Protein AF-A0A927SKC8-F1 (afdb_monomer)

Secondary structure (DSSP, 8-state):
-----------------------PPPP--B-SSHHHHTTSEEPPBTTB-----TTSEE-----TTT-TT--GGGG--S-TT------S--STT---SS--SSHHHHHHHHHHHHHTT----HHHHHHHTT-S---TT-HHHHHHTT-EEEETTTS-HHHHHHHHHH-TTBPPEEEEEE-TTS-EEEEEEEEE-TTT--EEEEEEEEEEETTEEEEEEEEEE-TTSSBEEEESS-GGGTTPEEEEEEEEE------

Mean predicted aligned error: 10.07 Å

Solvent-accessible surface area (backbone atoms only — not comparable to full-atom values): 14685 Å² total; per-residue (Å²): 133,85,86,88,82,85,90,86,90,82,80,94,68,83,77,78,74,77,73,74,73,77,65,70,52,72,62,54,46,67,39,90,47,51,70,60,56,59,69,44,39,39,66,26,52,92,88,43,82,51,70,57,44,50,51,27,29,31,53,43,43,67,33,83,86,83,42,81,46,39,51,68,73,48,22,39,49,63,63,91,90,56,86,71,87,67,87,78,71,85,78,89,87,66,92,72,91,55,65,42,48,65,49,44,52,37,24,34,49,25,24,29,38,7,24,62,40,41,85,46,39,39,3,49,55,19,40,79,65,75,33,58,71,79,66,86,89,39,59,73,59,34,54,75,70,63,34,45,77,50,36,66,87,82,46,50,73,65,56,52,48,52,41,32,56,75,38,82,50,36,18,48,37,40,42,31,29,34,24,74,86,71,50,72,50,37,30,26,41,55,26,28,25,81,94,78,66,32,34,34,29,43,34,29,70,52,49,74,60,93,85,48,71,42,47,48,44,46,34,32,64,45,95,84,61,45,31,27,68,37,38,81,80,51,65,77,44,35,68,12,40,45,76,49,44,38,34,43,30,58,65,85,80,84,130

Foldseek 3Di:
DDDDDDDDDDDPDDDPPPPPPVPQPAAAAEDQDLVVLVVLEQQAALPGQRAFDANGFDQAAPDPDQDSSHDQVLFAADDDVDPQPPPDDDDDPDPDRTGAPPRQLQRLVCRQCSNLVHRAGSNNLCNVVSHSYADPPNVVVCVVVVKDKDWCVHANPVVLSVCSNPPSQKTFKWWWWQFPVRDIHIWGFRYAHPPPRWTKTATSHWDDDPNDTDRIWTWDADPRNQATCDTPPPPRRHRIGTDIMIMIGDDDDDD

Structure (mmCIF, N/CA/C/O backbone):
data_AF-A0A927SKC8-F1
#
_entry.id   AF-A0A927SKC8-F1
#
loop_
_atom_site.group_PDB
_atom_site.id
_atom_site.type_symbol
_atom_site.label_atom_id
_atom_site.label_alt_id
_atom_site.label_comp_id
_atom_site.label_asym_id
_atom_site.label_entity_id
_atom_site.label_seq_id
_atom_site.pdbx_PDB_ins_code
_atom_site.Cartn_x
_atom_site.Cartn_y
_atom_site.Cartn_z
_atom_site.occupancy
_atom_site.B_iso_or_equiv
_atom_site.auth_seq_id
_atom_site.auth_comp_id
_atom_site.auth_asym_id
_atom_site.auth_atom_id
_atom_site.pdbx_PDB_model_num
ATOM 1 N N . MET A 1 1 ? 36.444 -75.174 0.199 1.00 37.31 1 MET A N 1
ATOM 2 C CA . MET A 1 1 ? 37.014 -73.805 0.209 1.00 37.31 1 MET A CA 1
ATOM 3 C C . MET A 1 1 ? 35.832 -72.885 -0.083 1.00 37.31 1 MET A C 1
ATOM 5 O O . MET A 1 1 ? 35.190 -73.136 -1.087 1.00 37.31 1 MET A O 1
ATOM 9 N N . ARG A 1 2 ? 35.247 -72.174 0.894 1.00 41.03 2 ARG A N 1
ATOM 10 C CA . ARG A 1 2 ? 35.703 -70.952 1.611 1.00 41.03 2 ARG A CA 1
ATOM 11 C C . ARG A 1 2 ? 35.786 -69.720 0.690 1.00 41.03 2 ARG A C 1
ATOM 13 O O . ARG A 1 2 ? 36.516 -69.785 -0.289 1.00 41.03 2 ARG A O 1
ATOM 20 N N . HIS A 1 3 ? 35.130 -68.624 1.118 1.00 39.38 3 HIS A N 1
ATOM 21 C CA . HIS A 1 3 ? 34.957 -67.318 0.433 1.00 39.38 3 HIS A CA 1
ATOM 22 C C . HIS A 1 3 ? 34.047 -67.405 -0.817 1.00 39.38 3 HIS A C 1
ATOM 24 O O . HIS A 1 3 ? 34.100 -68.409 -1.514 1.00 39.38 3 HIS A O 1
ATOM 30 N N . LEU A 1 4 ? 33.163 -66.454 -1.161 1.00 40.34 4 LEU A N 1
ATOM 31 C CA . LEU A 1 4 ? 32.628 -65.204 -0.554 1.00 40.34 4 LEU A CA 1
ATOM 32 C C . LEU A 1 4 ? 31.192 -65.015 -1.152 1.00 40.34 4 LEU A C 1
ATOM 34 O O . LEU A 1 4 ? 30.916 -65.654 -2.162 1.00 40.34 4 LEU A O 1
ATOM 38 N N . ALA A 1 5 ? 30.207 -64.233 -0.688 1.00 44.88 5 ALA A N 1
ATOM 39 C CA . ALA A 1 5 ? 29.985 -63.239 0.386 1.00 44.88 5 ALA A CA 1
ATOM 40 C C . ALA A 1 5 ? 28.619 -63.571 1.083 1.00 44.88 5 ALA A C 1
ATOM 42 O O . ALA A 1 5 ? 28.067 -64.627 0.790 1.00 44.88 5 ALA A O 1
ATOM 43 N N . LEU A 1 6 ? 27.995 -62.892 2.063 1.00 40.69 6 LEU A N 1
ATOM 44 C CA . LEU A 1 6 ? 28.036 -61.559 2.708 1.00 40.69 6 LEU A CA 1
ATOM 45 C C . LEU A 1 6 ? 27.324 -60.384 1.974 1.00 40.69 6 LEU A C 1
ATOM 47 O O . LEU A 1 6 ? 27.763 -59.981 0.906 1.00 40.69 6 LEU A O 1
ATOM 51 N N . LEU A 1 7 ? 26.305 -59.794 2.641 1.00 39.69 7 LEU A N 1
ATOM 52 C CA . LEU A 1 7 ? 25.409 -58.674 2.231 1.00 39.69 7 LEU A CA 1
ATOM 53 C C . LEU A 1 7 ? 24.488 -58.961 1.009 1.00 39.69 7 LEU A C 1
ATOM 55 O O . LEU A 1 7 ? 24.915 -59.582 0.050 1.00 39.69 7 LEU A O 1
ATOM 59 N N . MET A 1 8 ? 23.206 -58.557 0.957 1.00 40.03 8 MET A N 1
ATOM 60 C CA . MET A 1 8 ? 22.405 -57.657 1.812 1.00 40.03 8 MET A CA 1
ATOM 61 C C . MET A 1 8 ? 21.016 -58.234 2.164 1.00 40.03 8 MET A C 1
ATOM 63 O O . MET A 1 8 ? 20.351 -58.825 1.320 1.00 40.03 8 MET A O 1
ATOM 67 N N . LEU A 1 9 ? 20.532 -57.934 3.375 1.00 46.84 9 LEU A N 1
ATOM 68 C CA . LEU A 1 9 ? 19.117 -57.995 3.763 1.00 46.84 9 LEU A CA 1
ATOM 69 C C . LEU A 1 9 ? 18.738 -56.614 4.318 1.00 46.84 9 LEU A C 1
ATOM 71 O O . LEU A 1 9 ? 19.049 -56.339 5.473 1.00 46.84 9 LEU A O 1
ATOM 75 N N . LEU A 1 10 ? 18.122 -55.739 3.514 1.00 42.72 10 LEU A N 1
ATOM 76 C CA . LEU A 1 10 ? 17.676 -54.413 3.969 1.00 42.72 10 LEU A CA 1
ATOM 77 C C . LEU A 1 10 ? 16.566 -53.825 3.072 1.00 42.72 10 LEU A C 1
ATOM 79 O O . LEU A 1 10 ? 16.825 -53.277 2.009 1.00 42.72 10 LEU A O 1
ATOM 83 N N . LEU A 1 11 ? 15.329 -53.960 3.559 1.00 43.38 11 LEU A N 1
ATOM 84 C CA . LEU A 1 11 ? 14.188 -53.043 3.400 1.00 43.38 11 LEU A CA 1
ATOM 85 C C . LEU A 1 11 ? 13.966 -52.362 2.030 1.00 43.38 11 LEU A C 1
ATOM 87 O O . LEU A 1 11 ? 14.322 -51.202 1.829 1.00 43.38 11 LEU A O 1
ATOM 91 N N . LEU A 1 12 ? 13.175 -53.014 1.170 1.00 43.12 12 LEU A N 1
ATOM 92 C CA . LEU A 1 12 ? 12.350 -52.326 0.167 1.00 43.12 12 LEU A CA 1
ATOM 93 C C . LEU A 1 12 ? 11.163 -51.626 0.858 1.00 43.12 12 LEU A C 1
ATOM 95 O O . LEU A 1 12 ? 10.033 -52.109 0.839 1.00 43.12 12 LEU A O 1
ATOM 99 N N . LEU A 1 13 ? 11.434 -50.486 1.495 1.00 47.19 13 LEU A N 1
ATOM 100 C CA . LEU A 1 13 ? 10.403 -49.522 1.878 1.00 47.19 13 LEU A CA 1
ATOM 101 C C . LEU A 1 13 ? 10.152 -48.589 0.684 1.00 47.19 13 LEU A C 1
ATOM 103 O O . LEU A 1 13 ? 11.077 -47.871 0.299 1.00 47.19 13 LEU A O 1
ATOM 107 N N . PRO A 1 14 ? 8.942 -48.552 0.093 1.00 49.81 14 PRO A N 1
ATOM 108 C CA . PRO A 1 14 ? 8.606 -47.493 -0.843 1.00 49.81 14 PRO A CA 1
ATOM 109 C C . PRO A 1 14 ? 8.572 -46.182 -0.060 1.00 49.81 14 PRO A C 1
ATOM 111 O O . PRO A 1 14 ? 7.730 -45.989 0.819 1.00 49.81 14 PRO A O 1
ATOM 114 N N . THR A 1 15 ? 9.503 -45.278 -0.354 1.00 46.50 15 THR A N 1
ATOM 115 C CA . THR A 1 15 ? 9.458 -43.923 0.187 1.00 46.50 15 THR A CA 1
ATOM 116 C C . THR A 1 15 ? 8.189 -43.252 -0.321 1.00 46.50 15 THR A C 1
ATOM 118 O O . THR A 1 15 ? 8.126 -42.870 -1.492 1.00 46.50 15 THR A O 1
ATOM 121 N N . LEU A 1 16 ? 7.197 -43.073 0.557 1.00 43.03 16 LEU A N 1
ATOM 122 C CA . LEU A 1 16 ? 6.215 -42.014 0.368 1.00 43.03 16 LEU A CA 1
ATOM 123 C C . LEU A 1 16 ? 7.002 -40.705 0.362 1.00 43.03 16 LEU A C 1
ATOM 125 O O . LEU A 1 16 ? 7.317 -40.141 1.410 1.00 43.03 16 LEU A O 1
ATOM 129 N N . VAL A 1 17 ? 7.328 -40.232 -0.839 1.00 47.03 17 VAL A N 1
ATOM 130 C CA . VAL A 1 17 ? 7.543 -38.811 -1.056 1.00 47.03 17 VAL A CA 1
ATOM 131 C C . VAL A 1 17 ? 6.184 -38.190 -0.783 1.00 47.03 17 VAL A C 1
ATOM 133 O O . VAL A 1 17 ? 5.310 -38.184 -1.649 1.00 47.03 17 VAL A O 1
ATOM 136 N N . ILE A 1 18 ? 5.989 -37.729 0.453 1.00 46.03 18 ILE A N 1
ATOM 137 C CA . ILE A 1 18 ? 4.951 -36.752 0.749 1.00 46.03 18 ILE A CA 1
ATOM 138 C C . ILE A 1 18 ? 5.389 -35.517 -0.024 1.00 46.03 18 ILE A C 1
ATOM 140 O O . ILE A 1 18 ? 6.204 -34.721 0.438 1.00 46.03 18 ILE A O 1
ATOM 144 N N . CYS A 1 19 ? 4.909 -35.424 -1.260 1.00 36.91 19 CYS A N 1
ATOM 145 C CA . CYS A 1 19 ? 4.890 -34.170 -1.965 1.00 36.91 19 CYS A CA 1
ATOM 146 C C . CYS A 1 19 ? 3.887 -33.326 -1.186 1.00 36.91 19 CYS A C 1
ATOM 148 O O . CYS A 1 19 ? 2.677 -33.467 -1.356 1.00 36.91 19 CYS A O 1
ATOM 150 N N . GLU A 1 20 ? 4.398 -32.521 -0.255 1.00 38.47 20 GLU A N 1
ATOM 151 C CA . GLU A 1 20 ? 3.674 -31.342 0.180 1.00 38.47 20 GLU A CA 1
ATOM 152 C C . GLU A 1 20 ? 3.507 -30.488 -1.075 1.00 38.47 20 GLU A C 1
ATOM 154 O O . GLU A 1 20 ? 4.377 -29.691 -1.431 1.00 38.47 20 GLU A O 1
ATOM 159 N N . GLU A 1 21 ? 2.387 -30.688 -1.774 1.00 43.41 21 GLU A N 1
ATOM 160 C CA . GLU A 1 21 ? 1.797 -29.632 -2.575 1.00 43.41 21 GLU A CA 1
ATOM 161 C C . GLU A 1 21 ? 1.674 -28.449 -1.624 1.00 43.41 21 GLU A C 1
ATOM 163 O O . GLU A 1 21 ? 0.807 -28.418 -0.747 1.00 43.41 21 GLU A O 1
ATOM 168 N N . THR A 1 22 ? 2.614 -27.508 -1.727 1.00 44.12 22 THR A N 1
ATOM 169 C CA . THR A 1 22 ? 2.579 -26.286 -0.940 1.00 44.12 22 THR A CA 1
ATOM 170 C C . THR A 1 22 ? 1.434 -25.462 -1.491 1.00 44.12 22 THR A C 1
ATOM 172 O O . THR A 1 22 ? 1.653 -24.588 -2.334 1.00 44.12 22 THR A O 1
ATOM 175 N N . ALA A 1 23 ? 0.221 -25.788 -1.043 1.00 45.09 23 ALA A N 1
ATOM 176 C CA . ALA A 1 23 ? -0.993 -25.080 -1.379 1.00 45.09 23 ALA A CA 1
ATOM 177 C C . ALA A 1 23 ? -0.698 -23.583 -1.302 1.00 45.09 23 ALA A C 1
ATOM 179 O O . ALA A 1 23 ? -0.060 -23.116 -0.343 1.00 45.09 23 ALA A O 1
ATOM 180 N N . ALA A 1 24 ? -1.105 -22.845 -2.338 1.00 42.53 24 ALA A N 1
ATOM 181 C CA . ALA A 1 2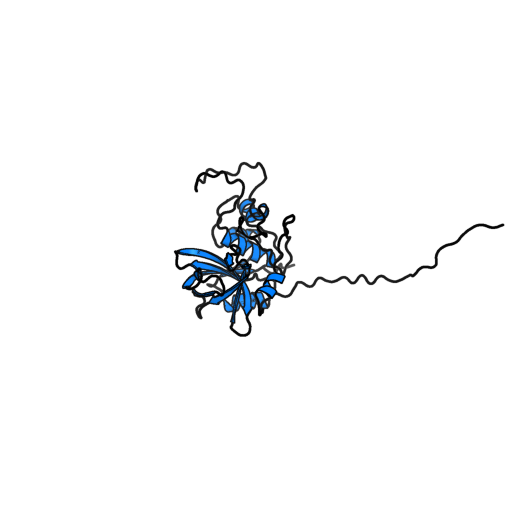4 ? -1.099 -21.395 -2.275 1.00 42.53 24 ALA A CA 1
ATOM 182 C C . ALA A 1 24 ? -1.792 -21.026 -0.962 1.00 42.53 24 ALA A C 1
ATOM 184 O O . ALA A 1 24 ? -2.899 -21.503 -0.698 1.00 42.53 24 ALA A O 1
ATOM 185 N N . SER A 1 25 ? -1.102 -20.294 -0.082 1.00 53.72 25 SE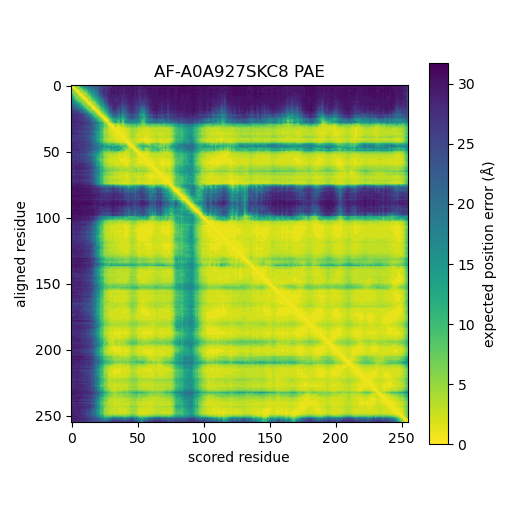R A N 1
ATOM 186 C CA . SER A 1 25 ? -1.726 -19.939 1.186 1.00 53.72 25 SER A CA 1
ATOM 187 C C . SER A 1 25 ? -2.950 -19.121 0.835 1.00 53.72 25 SER A C 1
ATOM 189 O O . SER A 1 25 ? -2.814 -18.119 0.127 1.00 53.72 25 SER A O 1
ATOM 191 N N . ALA A 1 26 ? -4.114 -19.548 1.324 1.00 57.22 26 ALA A N 1
ATOM 192 C CA . ALA A 1 26 ? -5.317 -18.747 1.209 1.00 57.22 26 ALA A CA 1
ATOM 193 C C . ALA A 1 26 ? -4.998 -17.299 1.633 1.00 57.22 26 ALA A C 1
ATOM 195 O O . ALA A 1 26 ? -4.149 -17.105 2.519 1.00 57.22 26 ALA A O 1
ATOM 196 N N . PRO A 1 27 ? -5.629 -16.284 1.011 1.00 60.78 27 PRO A N 1
ATOM 197 C CA . PRO A 1 27 ? -5.501 -14.913 1.486 1.00 60.78 27 PRO A CA 1
ATOM 198 C C . PRO A 1 27 ? -5.771 -14.851 2.996 1.00 60.78 27 PRO A C 1
ATOM 200 O O . PRO A 1 27 ? -6.452 -15.711 3.560 1.00 60.78 27 PRO A O 1
ATOM 203 N N . LEU A 1 28 ? -5.294 -13.793 3.650 1.00 67.88 28 LEU A N 1
ATOM 204 C CA . LEU A 1 28 ? -5.670 -13.487 5.030 1.00 67.88 28 LEU A CA 1
ATOM 205 C C . LEU A 1 28 ? -6.707 -12.347 5.047 1.00 67.88 28 LEU A C 1
ATOM 207 O O . LEU A 1 28 ? -6.398 -11.255 5.515 1.00 67.88 28 LEU A O 1
ATOM 211 N N . PRO A 1 29 ? -7.937 -12.532 4.529 1.00 69.25 29 PRO A N 1
ATOM 212 C CA . PRO A 1 29 ? -8.932 -11.466 4.516 1.00 69.25 29 PRO A CA 1
ATOM 213 C C . PRO A 1 29 ? -9.467 -11.174 5.920 1.00 69.25 29 PRO A C 1
ATOM 215 O O . PRO A 1 29 ? -9.854 -10.045 6.212 1.00 69.25 29 PRO A O 1
ATOM 218 N N . ALA A 1 30 ? -9.478 -12.178 6.797 1.00 79.81 30 ALA A N 1
ATOM 219 C CA . ALA A 1 30 ? -9.909 -12.077 8.180 1.00 79.81 30 ALA A CA 1
ATOM 220 C C . ALA A 1 30 ? -8.707 -12.296 9.103 1.00 79.81 30 ALA A C 1
ATOM 222 O O . ALA A 1 30 ? -8.046 -13.329 9.015 1.00 79.81 30 ALA A O 1
ATOM 223 N N . ALA A 1 31 ? -8.440 -11.335 9.987 1.00 85.06 31 ALA A N 1
ATOM 224 C CA . ALA A 1 31 ? -7.431 -11.465 11.035 1.00 85.06 31 ALA A CA 1
ATOM 225 C C . ALA A 1 31 ? -7.836 -10.662 12.276 1.00 85.06 31 ALA A C 1
ATOM 227 O O . ALA A 1 31 ? -8.241 -9.501 12.177 1.00 85.06 31 ALA A O 1
ATOM 228 N N . ALA A 1 32 ? -7.710 -11.280 13.446 1.00 85.00 32 ALA A N 1
ATOM 229 C CA . ALA A 1 32 ? -8.008 -10.690 14.747 1.00 85.00 32 ALA A CA 1
ATOM 230 C C . ALA A 1 32 ? -6.816 -9.909 15.331 1.00 85.00 32 ALA A C 1
ATOM 232 O O . ALA A 1 32 ? -6.984 -9.132 16.271 1.00 85.00 32 ALA A O 1
ATOM 233 N N . SER A 1 33 ? -5.604 -10.078 14.792 1.00 90.88 33 SER A N 1
ATOM 234 C CA . SER A 1 33 ? -4.408 -9.399 15.294 1.00 90.88 33 SER A CA 1
ATOM 235 C C . SER A 1 33 ? -3.402 -9.005 14.212 1.00 90.88 33 SER A C 1
ATOM 237 O O . SER A 1 33 ? -3.330 -9.573 13.123 1.00 90.88 33 SER A O 1
ATOM 239 N N . ALA A 1 34 ? -2.549 -8.037 14.557 1.00 91.19 34 ALA A N 1
ATOM 240 C CA . ALA A 1 34 ? -1.379 -7.693 13.755 1.00 91.19 34 ALA A CA 1
ATOM 241 C C . ALA A 1 34 ? -0.373 -8.857 13.674 1.00 91.19 34 ALA A C 1
ATOM 243 O O . ALA A 1 34 ? 0.331 -8.979 12.678 1.00 91.19 34 ALA A O 1
ATOM 244 N N . GLN A 1 35 ? -0.329 -9.718 14.694 1.00 91.56 35 GLN A N 1
ATOM 245 C CA . GLN A 1 35 ? 0.571 -10.864 14.784 1.00 91.56 35 GLN A CA 1
ATOM 246 C C . GLN A 1 35 ? 0.215 -11.983 13.799 1.00 91.56 35 GLN A C 1
ATOM 248 O O . GLN A 1 35 ? 1.123 -12.664 13.333 1.00 91.56 35 GLN A O 1
ATOM 253 N N . GLU A 1 36 ? -1.065 -12.159 13.459 1.00 91.00 36 GLU A N 1
ATOM 254 C CA . GLU A 1 36 ? -1.479 -13.040 12.358 1.00 91.00 36 GLU A CA 1
ATOM 255 C C . GLU A 1 36 ? -0.925 -12.513 11.032 1.00 91.00 36 GLU A C 1
ATOM 257 O O . GLU A 1 36 ? -0.168 -13.209 10.368 1.00 91.00 36 GLU A O 1
ATOM 262 N N . VAL A 1 37 ? -1.189 -11.247 10.692 1.00 92.12 37 VAL A N 1
ATOM 263 C CA . VAL A 1 37 ? -0.673 -10.612 9.462 1.00 92.12 37 VAL A CA 1
ATOM 264 C C . VAL A 1 37 ? 0.860 -10.630 9.397 1.00 92.12 37 VAL A C 1
ATOM 266 O O . VAL A 1 37 ? 1.417 -10.869 8.327 1.00 92.12 37 VAL A O 1
ATOM 269 N N . GLU A 1 38 ? 1.561 -10.422 10.519 1.00 92.12 38 GLU A N 1
ATOM 270 C CA . GLU A 1 38 ? 3.031 -10.488 10.592 1.00 92.12 38 GLU A CA 1
ATOM 271 C C . GLU A 1 38 ? 3.593 -11.871 10.170 1.00 92.12 38 GLU A C 1
ATOM 273 O O . GLU A 1 38 ? 4.754 -11.932 9.768 1.00 92.12 38 GLU A O 1
ATOM 278 N N . GLN A 1 39 ? 2.794 -12.952 10.163 1.00 89.25 39 GLN A N 1
ATOM 279 C CA . GLN A 1 39 ? 3.187 -14.286 9.659 1.00 89.25 39 GLN A CA 1
ATOM 280 C C . GLN A 1 39 ? 3.085 -14.432 8.128 1.00 89.25 39 GLN A C 1
ATOM 282 O O . GLN A 1 39 ? 3.739 -15.298 7.552 1.00 89.25 39 GLN A O 1
ATOM 287 N N . PHE A 1 40 ? 2.310 -13.575 7.454 1.00 88.62 40 PHE A N 1
ATOM 288 C CA . PHE A 1 40 ? 2.152 -13.564 5.989 1.00 88.62 40 PHE A CA 1
ATOM 289 C C . PHE A 1 40 ? 3.172 -12.639 5.305 1.00 88.62 40 PHE A C 1
ATOM 291 O O . PHE A 1 40 ? 3.229 -12.554 4.075 1.00 88.62 40 PHE A O 1
ATOM 298 N N . LEU A 1 41 ? 4.004 -11.957 6.100 1.00 93.75 41 LEU A N 1
ATOM 299 C CA . LEU A 1 41 ? 5.103 -11.136 5.617 1.00 93.75 41 LEU A CA 1
ATOM 300 C C . LEU A 1 41 ? 6.354 -11.996 5.379 1.00 93.75 41 LEU A C 1
ATOM 302 O O . LEU A 1 41 ? 6.961 -12.507 6.321 1.00 93.75 41 LEU A O 1
ATOM 306 N N . LEU A 1 42 ? 6.812 -12.089 4.128 1.00 93.88 42 LEU A N 1
ATOM 307 C CA . LEU A 1 42 ? 8.125 -12.644 3.789 1.00 93.88 42 LEU A CA 1
ATOM 308 C C . LEU A 1 42 ? 9.204 -11.635 4.201 1.00 93.88 42 LEU A C 1
ATOM 310 O O . LEU A 1 42 ? 9.678 -10.820 3.404 1.00 93.88 42 LEU A O 1
ATOM 314 N N . MET A 1 43 ? 9.555 -11.664 5.483 1.00 93.44 43 MET A N 1
ATOM 315 C CA . MET A 1 43 ? 10.546 -10.784 6.091 1.00 93.44 43 MET A CA 1
ATOM 316 C C . MET A 1 43 ? 11.961 -11.121 5.581 1.00 93.44 43 MET A C 1
ATOM 318 O O . MET A 1 43 ? 12.413 -12.255 5.755 1.00 93.44 43 MET A O 1
ATOM 322 N N . PRO A 1 44 ? 12.706 -10.170 4.988 1.00 87.94 44 PRO A N 1
ATOM 323 C CA . PRO A 1 44 ? 14.084 -10.419 4.571 1.00 87.94 44 PRO A CA 1
ATOM 324 C C . PRO A 1 44 ? 15.007 -10.533 5.793 1.00 87.94 44 PRO A C 1
ATOM 326 O O . PRO A 1 44 ? 14.897 -9.750 6.739 1.00 87.94 44 PRO A O 1
ATOM 329 N N . SER A 1 45 ? 15.990 -11.435 5.774 1.00 76.38 45 SER A N 1
ATOM 330 C CA . SER A 1 45 ? 16.969 -11.581 6.867 1.00 76.38 45 SER A CA 1
ATOM 331 C C . SER A 1 45 ? 18.147 -10.616 6.693 1.00 76.38 45 SER A C 1
ATOM 333 O O . SER A 1 45 ? 18.371 -10.107 5.596 1.00 76.38 45 SER A O 1
ATOM 335 N N . LYS A 1 46 ? 18.933 -10.344 7.747 1.00 64.75 46 LYS A N 1
ATOM 336 C CA . LYS A 1 46 ? 20.071 -9.394 7.685 1.00 64.75 46 LYS A CA 1
ATOM 337 C C . LYS A 1 46 ? 21.070 -9.700 6.553 1.00 64.75 46 LYS A C 1
ATOM 339 O O . LYS A 1 46 ? 21.743 -8.787 6.082 1.00 64.75 46 LYS A O 1
ATOM 344 N N . PHE A 1 47 ? 21.155 -10.962 6.133 1.00 61.81 47 PHE A N 1
ATOM 345 C CA . PHE A 1 47 ? 22.115 -11.455 5.144 1.00 61.81 47 PHE A CA 1
ATOM 346 C C . PHE A 1 47 ? 21.472 -11.927 3.832 1.00 61.81 47 PHE A C 1
ATOM 348 O O . PHE A 1 47 ? 22.204 -12.274 2.913 1.00 61.81 47 PHE A O 1
ATOM 355 N N . ASN A 1 48 ? 20.137 -11.959 3.727 1.00 69.50 48 ASN A N 1
ATOM 356 C CA . ASN A 1 48 ? 19.450 -12.422 2.522 1.00 69.50 48 ASN A CA 1
ATOM 357 C C . ASN A 1 48 ? 18.156 -11.641 2.251 1.00 69.50 48 ASN A C 1
ATOM 359 O O . ASN A 1 48 ? 17.381 -11.338 3.162 1.00 69.50 48 ASN A O 1
ATOM 363 N N . THR A 1 49 ? 17.892 -11.357 0.981 1.00 79.31 49 THR A N 1
ATOM 364 C CA . THR A 1 49 ? 16.576 -10.915 0.516 1.00 79.31 49 THR A CA 1
ATOM 365 C C . THR A 1 49 ? 15.574 -12.059 0.633 1.00 79.31 49 THR A C 1
ATOM 367 O O . THR A 1 49 ? 15.885 -13.196 0.287 1.00 79.31 49 THR A O 1
ATOM 370 N N . SER A 1 50 ? 14.348 -11.771 1.062 1.00 76.69 50 SER A N 1
ATOM 371 C CA . SER A 1 50 ? 13.224 -12.656 0.766 1.00 76.69 50 SER A CA 1
ATOM 372 C C . SER A 1 50 ? 12.916 -12.595 -0.734 1.00 76.69 50 SER A C 1
ATOM 374 O O . SER A 1 50 ? 12.938 -11.515 -1.340 1.00 76.69 50 SER A O 1
ATOM 376 N N . GLY A 1 51 ? 12.654 -13.761 -1.326 1.00 87.19 51 GLY A N 1
ATOM 377 C CA . GLY A 1 51 ? 12.001 -13.865 -2.630 1.00 87.19 51 GLY A CA 1
ATOM 378 C C . GLY A 1 51 ? 10.499 -13.595 -2.513 1.00 87.19 51 GLY A C 1
ATOM 379 O O . GLY A 1 51 ? 10.015 -13.155 -1.466 1.00 87.19 51 GLY A O 1
ATOM 380 N N . VAL A 1 52 ? 9.762 -13.882 -3.580 1.00 91.62 52 VAL A N 1
ATOM 381 C CA . VAL A 1 52 ? 8.295 -13.804 -3.622 1.00 91.62 52 VAL A CA 1
ATOM 382 C C . VAL A 1 52 ? 7.657 -15.196 -3.598 1.00 91.62 52 VAL A C 1
ATOM 384 O O . VAL A 1 52 ? 8.268 -16.179 -4.011 1.00 91.62 52 VAL A O 1
ATOM 387 N N . LYS A 1 53 ? 6.419 -15.277 -3.103 1.00 91.56 53 LYS A N 1
ATOM 388 C CA . LYS A 1 53 ? 5.552 -16.463 -3.148 1.00 91.56 53 LYS A CA 1
ATOM 389 C C . LYS A 1 53 ? 4.114 -15.957 -3.254 1.00 91.56 53 LYS A C 1
ATOM 391 O O . LYS A 1 53 ? 3.713 -15.161 -2.408 1.00 91.56 53 LYS A O 1
ATOM 396 N N . LYS A 1 54 ? 3.353 -16.405 -4.261 1.00 91.50 54 LYS A N 1
ATOM 397 C CA . LYS A 1 54 ? 1.945 -16.001 -4.432 1.00 91.50 54 LYS A CA 1
ATOM 398 C C . LYS A 1 54 ? 1.156 -16.280 -3.141 1.00 91.50 54 LYS A C 1
ATOM 400 O O . LYS A 1 54 ? 1.385 -17.304 -2.492 1.00 91.50 54 LYS A O 1
ATOM 405 N N . GLY A 1 55 ? 0.297 -15.346 -2.743 1.00 90.88 55 GLY A N 1
ATOM 406 C CA . GLY A 1 55 ? -0.430 -15.378 -1.469 1.00 90.88 55 GLY A CA 1
ATOM 407 C C . GLY A 1 55 ? 0.300 -14.728 -0.280 1.00 90.88 55 GLY A C 1
ATOM 408 O O . GLY A 1 55 ? -0.331 -14.471 0.742 1.00 90.88 55 GLY A O 1
ATOM 409 N N . TYR A 1 56 ? 1.598 -14.408 -0.396 1.00 93.25 56 TYR A N 1
ATOM 410 C CA . TYR A 1 56 ? 2.401 -13.803 0.678 1.00 93.25 56 TYR A CA 1
ATOM 411 C C . TYR A 1 56 ? 2.985 -12.449 0.272 1.00 93.25 56 TYR A C 1
ATOM 413 O O . TYR A 1 56 ? 3.343 -12.218 -0.879 1.00 93.25 56 TYR A O 1
ATOM 421 N N . ILE A 1 57 ? 3.171 -11.558 1.245 1.00 95.44 57 ILE A N 1
ATOM 422 C CA . ILE A 1 57 ? 3.664 -10.201 0.997 1.00 95.44 57 ILE A CA 1
ATOM 423 C C . ILE A 1 57 ? 5.150 -10.111 1.339 1.00 95.44 57 ILE A C 1
ATOM 425 O O . ILE A 1 57 ? 5.543 -10.218 2.499 1.00 95.44 57 ILE A O 1
ATOM 429 N N . ARG A 1 58 ? 6.003 -9.824 0.358 1.00 96.31 58 ARG A N 1
ATOM 430 C CA . ARG A 1 58 ? 7.399 -9.458 0.614 1.00 96.31 58 ARG A CA 1
ATOM 431 C C . ARG A 1 58 ? 7.465 -8.073 1.248 1.00 96.31 58 ARG A C 1
ATOM 433 O O . ARG A 1 58 ? 7.201 -7.066 0.597 1.00 96.31 58 ARG A O 1
ATOM 440 N N . TYR A 1 59 ? 7.844 -8.012 2.522 1.00 96.81 59 TYR A N 1
ATOM 441 C CA . TYR A 1 59 ? 7.890 -6.747 3.250 1.00 96.81 59 TYR A CA 1
ATOM 442 C C . TYR A 1 59 ? 9.081 -5.879 2.811 1.00 96.81 59 TYR A C 1
ATOM 444 O O . TYR A 1 59 ? 10.243 -6.183 3.090 1.00 96.81 59 TYR A O 1
ATOM 452 N N . ILE A 1 60 ? 8.769 -4.757 2.160 1.00 94.62 60 ILE A N 1
ATOM 453 C CA . ILE A 1 60 ? 9.724 -3.726 1.748 1.00 94.62 60 ILE A CA 1
ATOM 454 C C . ILE A 1 60 ? 9.724 -2.578 2.768 1.00 94.62 60 ILE A C 1
ATOM 456 O O . ILE A 1 60 ? 8.826 -1.738 2.769 1.00 94.62 60 ILE A O 1
ATOM 460 N N . SER A 1 61 ? 10.747 -2.493 3.621 1.00 92.62 61 SER A N 1
ATOM 461 C CA . SER A 1 61 ? 10.931 -1.305 4.468 1.00 92.62 61 SER A CA 1
ATOM 462 C C . SER A 1 61 ? 11.563 -0.147 3.696 1.00 92.62 61 SER A C 1
ATOM 464 O O . SER A 1 61 ? 12.518 -0.351 2.943 1.00 92.62 61 SER A O 1
ATOM 466 N N . GLN A 1 62 ? 11.101 1.078 3.962 1.00 89.38 62 GLN A N 1
ATOM 467 C CA . GLN A 1 62 ? 11.747 2.332 3.545 1.00 89.38 62 GLN A CA 1
ATOM 468 C C . GLN A 1 62 ? 12.579 3.005 4.660 1.00 89.38 62 GLN A C 1
ATOM 470 O O . GLN A 1 62 ? 13.020 4.138 4.487 1.00 89.38 62 GLN A O 1
ATOM 475 N N . ASN A 1 63 ? 12.754 2.363 5.822 1.00 86.12 63 ASN A N 1
ATOM 476 C CA . ASN A 1 63 ? 13.351 2.961 7.026 1.00 86.12 63 ASN A CA 1
ATOM 477 C C . ASN A 1 63 ? 14.716 2.326 7.353 1.00 86.12 63 ASN A C 1
ATOM 479 O O . ASN A 1 63 ? 14.818 1.401 8.156 1.00 86.12 63 ASN A O 1
ATOM 483 N N . ASP A 1 64 ? 15.771 2.868 6.742 1.00 80.25 64 ASP A N 1
ATOM 484 C CA . ASP A 1 64 ? 17.172 2.430 6.857 1.00 80.25 64 ASP A CA 1
ATOM 485 C C . ASP A 1 64 ? 17.746 2.462 8.285 1.00 80.25 64 ASP A C 1
ATOM 487 O O . ASP A 1 64 ? 18.698 1.743 8.588 1.00 80.25 64 ASP A O 1
ATOM 491 N N . LYS A 1 65 ? 17.176 3.291 9.166 1.00 81.06 65 LYS A N 1
ATOM 492 C CA . LYS A 1 65 ? 17.736 3.596 10.494 1.00 81.06 65 LYS A CA 1
ATOM 493 C C . LYS A 1 65 ? 17.161 2.774 11.634 1.00 81.06 65 LYS A C 1
ATOM 495 O O . LYS A 1 65 ? 17.857 2.562 12.624 1.00 81.06 65 LYS A O 1
ATOM 500 N N . THR A 1 66 ? 15.887 2.382 11.566 1.00 83.44 66 THR A N 1
ATOM 501 C CA . THR A 1 66 ? 15.200 1.783 12.730 1.00 83.44 66 THR A CA 1
ATOM 502 C C . THR A 1 66 ? 14.381 0.526 12.431 1.00 83.44 66 THR A C 1
ATOM 504 O O . THR A 1 66 ? 13.853 -0.070 13.377 1.00 83.44 66 THR A O 1
ATOM 507 N N . ASP A 1 67 ? 14.324 0.086 11.171 1.00 89.25 67 ASP A N 1
ATOM 508 C CA . ASP A 1 67 ? 13.696 -1.163 10.738 1.00 89.25 67 ASP A CA 1
ATOM 509 C C . ASP A 1 67 ? 14.761 -2.147 10.223 1.00 89.25 67 ASP A C 1
ATOM 511 O O . ASP A 1 67 ? 15.379 -1.955 9.177 1.00 89.25 67 ASP A O 1
ATOM 515 N N . ASP A 1 68 ? 14.974 -3.233 10.965 1.00 89.56 68 ASP A N 1
ATOM 516 C CA . ASP A 1 68 ? 15.983 -4.252 10.667 1.00 89.56 68 ASP A CA 1
ATOM 517 C C . ASP A 1 68 ? 15.683 -5.070 9.399 1.00 89.56 68 ASP A C 1
ATOM 519 O O . ASP A 1 68 ? 16.557 -5.798 8.926 1.00 89.56 68 ASP A O 1
ATOM 523 N N . ALA A 1 69 ? 14.501 -4.903 8.796 1.00 90.69 69 ALA A N 1
ATOM 524 C CA . ALA A 1 69 ? 14.122 -5.477 7.508 1.00 90.69 69 ALA A CA 1
ATOM 525 C C . ALA A 1 69 ? 14.461 -4.582 6.296 1.00 90.69 69 ALA A C 1
ATOM 527 O O . ALA A 1 69 ? 14.226 -4.988 5.159 1.00 90.69 69 ALA A O 1
ATOM 528 N N . PHE A 1 70 ? 15.041 -3.389 6.484 1.00 88.19 70 PHE A N 1
ATOM 529 C CA . PHE A 1 70 ? 15.499 -2.565 5.360 1.00 88.19 70 PHE A CA 1
ATOM 530 C C . PHE A 1 70 ? 16.625 -3.249 4.569 1.00 88.19 70 PHE A C 1
ATOM 532 O O . PHE A 1 70 ? 17.705 -3.524 5.098 1.00 88.19 70 PHE A O 1
ATOM 539 N N . ARG A 1 71 ? 16.407 -3.501 3.274 1.00 86.88 71 ARG A N 1
ATOM 540 C CA . ARG A 1 71 ? 17.425 -4.054 2.369 1.00 86.88 71 ARG A CA 1
ATOM 541 C C . ARG A 1 71 ? 17.745 -3.051 1.277 1.00 86.88 71 ARG A C 1
ATOM 543 O O . ARG A 1 71 ? 16.901 -2.773 0.434 1.00 86.88 71 ARG A O 1
ATOM 550 N N . LYS A 1 72 ? 18.985 -2.549 1.269 1.00 81.00 72 LYS A N 1
ATOM 551 C CA . LYS A 1 72 ? 19.484 -1.615 0.245 1.00 81.00 72 LYS A CA 1
ATOM 552 C C . LYS A 1 72 ? 19.286 -2.167 -1.177 1.00 81.00 72 LYS A C 1
ATOM 554 O O . LYS A 1 72 ? 18.969 -1.390 -2.066 1.00 81.00 72 LYS A O 1
ATOM 559 N N . SER A 1 73 ? 19.405 -3.489 -1.360 1.00 80.19 73 SER A N 1
ATOM 560 C CA . SER A 1 73 ? 19.159 -4.200 -2.626 1.00 80.19 73 SER A CA 1
ATOM 561 C C . SER A 1 73 ? 17.799 -3.872 -3.255 1.00 80.19 73 SER A C 1
ATOM 563 O O . SER A 1 73 ? 17.748 -3.575 -4.441 1.00 80.19 73 SER A O 1
ATOM 565 N N . TYR A 1 74 ? 16.722 -3.807 -2.465 1.00 86.56 74 TYR A N 1
ATOM 566 C CA . TYR A 1 74 ? 15.372 -3.468 -2.949 1.00 86.56 74 TYR A CA 1
ATOM 567 C C . TYR A 1 74 ? 15.215 -2.010 -3.425 1.00 86.56 74 TYR A C 1
ATOM 569 O O . TYR A 1 74 ? 14.156 -1.630 -3.919 1.00 86.56 74 TYR A O 1
ATOM 577 N N . TRP A 1 75 ? 16.243 -1.176 -3.254 1.00 82.38 75 TRP A N 1
ATOM 578 C CA . TRP A 1 75 ? 16.245 0.246 -3.598 1.00 82.38 75 TRP A CA 1
ATOM 579 C C . TRP A 1 75 ? 17.311 0.609 -4.653 1.00 82.38 75 TRP A C 1
ATOM 581 O O . TRP A 1 75 ? 17.440 1.789 -4.992 1.00 82.38 75 TRP A O 1
ATOM 591 N N . LEU A 1 76 ? 18.055 -0.378 -5.181 1.00 73.12 76 LEU A N 1
ATOM 592 C CA . LEU A 1 76 ? 19.032 -0.196 -6.263 1.00 73.12 76 LEU A CA 1
ATOM 593 C C . LEU A 1 76 ? 18.310 -0.177 -7.620 1.00 73.12 76 LEU A C 1
ATOM 595 O O . LEU A 1 76 ? 17.797 -1.198 -8.060 1.00 73.12 76 LEU A O 1
ATOM 599 N N . GLY A 1 77 ? 18.274 0.975 -8.289 1.00 58.81 77 GLY A N 1
ATOM 600 C CA . GLY A 1 77 ? 17.797 1.081 -9.670 1.00 58.81 77 GLY A CA 1
ATOM 601 C C . GLY A 1 77 ? 18.966 1.298 -10.625 1.00 58.81 77 GLY A C 1
ATOM 602 O O . GLY A 1 77 ? 19.502 2.401 -10.663 1.00 58.81 77 GLY A O 1
ATOM 603 N N . GLY A 1 78 ? 19.338 0.266 -11.385 1.00 51.28 78 GLY A N 1
ATOM 604 C CA . GLY A 1 78 ? 20.431 0.296 -12.366 1.00 51.28 78 GLY A CA 1
ATOM 605 C C . GLY A 1 78 ? 21.702 -0.458 -11.923 1.00 51.28 78 GLY A C 1
ATOM 606 O O . GLY A 1 78 ? 21.880 -0.705 -10.728 1.00 51.28 78 GLY A O 1
ATOM 607 N N . PRO A 1 79 ? 22.586 -0.859 -12.864 1.00 41.53 79 PRO A N 1
ATOM 608 C CA . PRO A 1 79 ? 23.796 -1.625 -12.552 1.00 41.53 79 PRO A CA 1
ATOM 609 C C . PRO A 1 79 ? 24.796 -0.881 -11.658 1.00 41.53 79 PRO A C 1
ATOM 611 O O . PRO A 1 79 ? 24.960 0.338 -11.758 1.00 41.53 79 PRO A O 1
ATOM 614 N N . GLU A 1 80 ? 25.545 -1.628 -10.846 1.00 38.59 80 GLU A N 1
ATOM 615 C CA . GLU A 1 80 ? 26.688 -1.091 -10.102 1.00 38.59 80 GLU A CA 1
ATOM 616 C C . GLU A 1 80 ? 27.755 -0.555 -11.075 1.00 38.59 80 GLU A C 1
ATOM 618 O O . GLU A 1 80 ? 28.188 -1.254 -11.988 1.00 38.59 80 GLU A O 1
ATOM 623 N N . GLY A 1 81 ? 28.135 0.717 -10.916 1.00 39.41 81 GLY A N 1
ATOM 624 C CA . GLY A 1 81 ? 29.052 1.412 -11.829 1.00 39.41 81 GLY A CA 1
ATOM 625 C C . GLY A 1 81 ? 28.419 1.974 -13.112 1.00 39.41 81 GLY A C 1
ATOM 626 O O . GLY A 1 81 ? 29.141 2.539 -13.930 1.00 39.41 81 GLY A O 1
ATOM 627 N N . SER A 1 82 ? 27.098 1.867 -13.304 1.00 41.66 82 SER A N 1
ATOM 628 C CA . SER A 1 82 ? 26.422 2.524 -14.434 1.00 41.66 82 SER A CA 1
ATOM 629 C C . SER A 1 82 ? 26.365 4.051 -14.275 1.00 41.66 82 SER A C 1
ATOM 631 O O . SER A 1 82 ? 26.182 4.573 -13.174 1.00 41.66 82 SER A O 1
ATOM 633 N N . ILE A 1 83 ? 26.486 4.781 -15.391 1.00 42.22 83 ILE A N 1
ATOM 634 C CA . ILE A 1 83 ? 26.185 6.218 -15.430 1.00 42.22 83 ILE A CA 1
ATOM 635 C C . ILE A 1 83 ? 24.667 6.364 -15.558 1.00 42.22 83 ILE A C 1
ATOM 637 O O . ILE A 1 83 ? 24.116 6.370 -16.657 1.00 42.22 83 ILE A O 1
ATOM 641 N N . MET A 1 84 ? 23.991 6.461 -14.414 1.00 40.00 84 MET A N 1
ATOM 642 C CA . MET A 1 84 ? 22.633 6.996 -14.354 1.00 40.00 84 MET A CA 1
ATOM 643 C C . MET A 1 84 ? 22.685 8.490 -14.705 1.00 40.00 84 MET A C 1
ATOM 645 O O . MET A 1 84 ? 23.587 9.192 -14.242 1.00 40.00 84 MET A O 1
ATOM 649 N N . ASP A 1 85 ? 21.743 8.994 -15.505 1.00 41.16 85 ASP A N 1
ATOM 650 C CA . ASP A 1 85 ? 21.685 10.430 -15.795 1.00 41.16 85 ASP A CA 1
ATOM 651 C C . ASP A 1 85 ? 21.218 11.197 -14.544 1.00 41.16 85 ASP A C 1
ATOM 653 O O . ASP A 1 85 ? 20.076 11.080 -14.093 1.00 41.16 85 ASP A O 1
ATOM 657 N N . LEU A 1 86 ? 22.149 11.949 -13.953 1.00 42.69 86 LEU A N 1
ATOM 658 C CA . LEU A 1 86 ? 21.962 12.719 -12.724 1.00 42.69 86 LEU A CA 1
ATOM 659 C C . LEU A 1 86 ? 21.732 14.219 -12.985 1.00 42.69 86 LEU A C 1
ATOM 661 O O . LEU A 1 86 ? 21.805 15.013 -12.049 1.00 42.69 86 LEU A O 1
ATOM 665 N N . THR A 1 87 ? 21.420 14.627 -14.223 1.00 42.69 87 THR A N 1
ATOM 666 C CA . THR A 1 87 ? 21.068 16.027 -14.541 1.00 42.69 87 THR A CA 1
ATOM 667 C C . THR A 1 87 ? 19.795 16.513 -13.835 1.00 42.69 87 THR A C 1
ATOM 669 O O . THR A 1 87 ? 19.595 17.718 -13.693 1.00 42.69 87 THR A O 1
ATOM 672 N N . LEU A 1 88 ? 18.974 15.598 -13.303 1.00 43.50 88 LEU A N 1
ATOM 673 C CA . LEU A 1 88 ? 17.865 15.896 -12.391 1.00 43.50 88 LEU A CA 1
ATOM 674 C C . LEU A 1 88 ? 18.341 16.086 -10.938 1.00 43.50 88 LEU A C 1
ATOM 676 O O . LEU A 1 88 ? 18.075 15.276 -10.042 1.00 43.50 88 LEU A O 1
ATOM 680 N N . THR A 1 89 ? 19.006 17.215 -10.700 1.00 41.06 89 THR A N 1
ATOM 681 C CA . THR A 1 89 ? 19.098 17.845 -9.375 1.00 41.06 89 THR A CA 1
ATOM 682 C C . THR A 1 89 ? 17.686 18.272 -8.896 1.00 41.06 89 THR A C 1
ATOM 684 O O . THR A 1 89 ? 16.768 18.443 -9.690 1.00 41.06 89 THR A O 1
ATOM 687 N N . GLU A 1 90 ? 17.373 18.418 -7.604 1.00 39.78 90 GLU A N 1
ATOM 688 C CA . GLU A 1 90 ? 18.226 18.379 -6.417 1.00 39.78 90 GLU A CA 1
ATOM 689 C C . GLU A 1 90 ? 17.431 18.037 -5.142 1.00 39.78 90 GLU A C 1
ATOM 691 O O . GLU A 1 90 ? 16.268 18.416 -4.992 1.00 39.78 90 GLU A O 1
ATOM 696 N N . ARG A 1 91 ? 18.099 17.440 -4.144 1.00 38.00 91 ARG A N 1
ATOM 697 C CA . ARG A 1 91 ? 17.832 17.767 -2.732 1.00 38.00 91 ARG A CA 1
ATOM 698 C C . ARG A 1 91 ? 19.066 17.499 -1.869 1.00 38.00 91 ARG A C 1
ATOM 700 O O . ARG A 1 91 ? 19.494 16.360 -1.728 1.00 38.00 91 ARG A O 1
ATOM 707 N N . GLN A 1 92 ? 19.582 18.562 -1.249 1.00 39.12 92 GLN A N 1
ATOM 708 C CA . GLN A 1 92 ? 20.556 18.531 -0.144 1.00 39.12 92 GLN A CA 1
ATOM 709 C C . GLN A 1 92 ? 21.959 17.953 -0.442 1.00 39.12 92 GLN A C 1
ATOM 711 O O . GLN A 1 92 ? 22.666 17.596 0.493 1.00 39.12 92 GLN A O 1
ATOM 716 N N . GLY A 1 93 ? 22.403 17.915 -1.705 1.00 38.34 93 GLY A N 1
ATOM 717 C CA . GLY A 1 93 ? 23.835 17.828 -2.055 1.00 38.34 93 GLY A CA 1
ATOM 718 C C . GLY A 1 93 ? 24.600 16.554 -1.654 1.00 38.34 93 GLY A C 1
ATOM 719 O O . GLY A 1 93 ? 25.825 16.542 -1.728 1.00 38.34 93 GLY A O 1
ATOM 720 N N . ILE A 1 94 ? 23.917 15.486 -1.232 1.00 41.50 94 ILE A N 1
ATOM 721 C CA . ILE A 1 94 ? 24.547 14.203 -0.881 1.00 41.50 94 ILE A CA 1
ATOM 722 C C . ILE A 1 94 ? 24.623 13.305 -2.131 1.00 41.50 94 ILE A C 1
ATOM 724 O O . ILE A 1 94 ? 23.580 13.052 -2.745 1.00 41.50 94 ILE A O 1
ATOM 728 N N . PRO A 1 95 ? 25.803 12.758 -2.491 1.00 41.50 95 PRO A N 1
ATOM 729 C CA . PRO A 1 95 ? 25.925 11.748 -3.541 1.00 41.50 95 PRO A CA 1
ATOM 730 C C . PRO A 1 95 ? 25.219 10.442 -3.140 1.00 41.50 95 PRO A C 1
ATOM 732 O O . PRO A 1 95 ? 25.750 9.621 -2.393 1.00 41.50 95 PRO A O 1
ATOM 735 N N . TYR A 1 96 ? 23.997 10.243 -3.635 1.00 46.56 96 TYR A N 1
ATOM 736 C CA . TYR A 1 96 ? 23.208 9.036 -3.394 1.00 46.56 96 TYR A CA 1
ATOM 737 C C . TYR A 1 96 ? 23.283 8.088 -4.585 1.00 46.56 96 TYR A C 1
ATOM 739 O O . TYR A 1 96 ? 22.590 8.288 -5.577 1.00 46.56 96 TYR A O 1
ATOM 747 N N . ALA A 1 97 ? 24.062 7.014 -4.451 1.00 45.47 97 ALA A N 1
ATOM 748 C CA . ALA A 1 97 ? 24.178 6.007 -5.503 1.00 45.47 97 ALA A CA 1
ATOM 749 C C . ALA A 1 97 ? 22.854 5.263 -5.786 1.00 45.47 97 ALA A C 1
ATOM 751 O O . ALA A 1 97 ? 22.595 4.909 -6.928 1.00 45.47 97 ALA A O 1
ATOM 752 N N . PHE A 1 98 ? 22.013 5.016 -4.766 1.00 52.38 98 PHE A N 1
ATOM 753 C CA . PHE A 1 98 ? 20.863 4.110 -4.900 1.00 52.38 98 PHE A CA 1
ATOM 754 C C . PHE A 1 98 ? 19.702 4.414 -3.931 1.00 52.38 98 PHE A C 1
ATOM 756 O O . PHE A 1 98 ? 19.647 3.856 -2.836 1.00 52.38 98 PHE A O 1
ATOM 763 N N . HIS A 1 99 ? 18.759 5.272 -4.329 1.00 58.22 99 HIS A N 1
ATOM 764 C CA . HIS A 1 99 ? 17.441 5.365 -3.681 1.00 58.22 99 HIS A CA 1
ATOM 765 C C . HIS A 1 99 ? 16.367 5.787 -4.685 1.00 58.22 99 HIS A C 1
ATOM 767 O O . HIS A 1 99 ? 16.326 6.955 -5.089 1.00 58.22 99 HIS A O 1
ATOM 773 N N . ALA A 1 100 ? 15.455 4.873 -5.015 1.00 59.44 100 ALA A N 1
ATOM 774 C CA . ALA A 1 100 ? 14.183 5.204 -5.653 1.00 59.44 100 ALA A CA 1
ATOM 775 C C . ALA A 1 100 ? 13.439 6.310 -4.865 1.00 59.44 100 ALA A C 1
ATOM 777 O O . ALA A 1 100 ? 13.455 6.317 -3.632 1.00 59.44 100 ALA A O 1
ATOM 778 N N . GLY A 1 101 ? 12.804 7.256 -5.567 1.00 60.06 101 GLY A N 1
ATOM 779 C CA . GLY A 1 101 ? 11.889 8.234 -4.960 1.00 60.06 101 GLY A CA 1
ATOM 780 C C . GLY A 1 101 ? 10.580 7.593 -4.472 1.00 60.06 101 GLY A C 1
ATOM 781 O O . GLY A 1 101 ? 10.459 6.370 -4.447 1.00 60.06 101 GLY A O 1
ATOM 782 N N . ASN A 1 102 ? 9.583 8.414 -4.108 1.00 70.62 102 ASN A N 1
ATOM 783 C CA . ASN A 1 102 ? 8.214 7.974 -3.753 1.00 70.62 102 ASN A CA 1
ATOM 784 C C . ASN A 1 102 ? 8.193 6.737 -2.821 1.00 70.62 102 ASN A C 1
ATOM 786 O O . ASN A 1 102 ? 7.497 5.758 -3.082 1.00 70.62 102 ASN A O 1
ATOM 790 N N . MET A 1 103 ? 9.044 6.721 -1.784 1.00 80.31 103 MET A N 1
ATOM 791 C CA . MET A 1 103 ? 9.451 5.451 -1.163 1.00 80.31 103 MET A CA 1
ATOM 792 C C . MET A 1 103 ? 8.275 4.657 -0.579 1.00 80.31 103 MET A C 1
ATOM 794 O O . MET A 1 103 ? 8.137 3.475 -0.878 1.00 80.31 103 MET A O 1
ATOM 798 N N . CYS A 1 104 ? 7.388 5.293 0.191 1.00 88.38 104 CYS A N 1
ATOM 799 C CA . CYS A 1 104 ? 6.214 4.614 0.741 1.00 88.38 104 CYS A CA 1
ATOM 800 C C . CYS A 1 104 ? 5.333 4.014 -0.363 1.00 88.38 104 CYS A C 1
ATOM 802 O O . CYS A 1 104 ? 5.031 2.822 -0.334 1.00 88.38 104 CYS A O 1
ATOM 804 N N . SER A 1 105 ? 4.976 4.793 -1.380 1.00 91.50 105 SER A N 1
ATOM 805 C CA . SER A 1 105 ? 4.087 4.371 -2.458 1.00 91.50 105 SER A CA 1
ATOM 806 C C . SER A 1 105 ? 4.699 3.261 -3.321 1.00 91.50 105 SER A C 1
ATOM 808 O O . SER A 1 105 ? 4.013 2.279 -3.598 1.00 91.50 105 SER A O 1
ATOM 810 N N . ARG A 1 106 ? 6.000 3.295 -3.639 1.00 91.19 106 ARG A N 1
ATOM 811 C CA . ARG A 1 106 ? 6.663 2.167 -4.334 1.00 91.19 106 ARG A CA 1
ATOM 812 C C . ARG A 1 106 ? 6.807 0.924 -3.469 1.00 91.19 106 ARG A C 1
ATOM 814 O O . ARG A 1 106 ? 6.645 -0.177 -3.979 1.00 9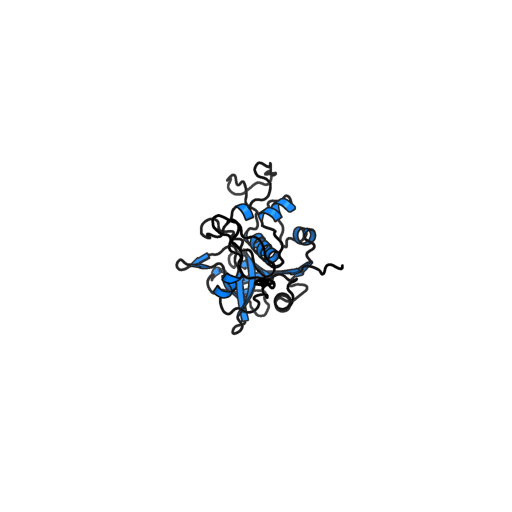1.19 106 ARG A O 1
ATOM 821 N N . ALA A 1 107 ? 7.093 1.073 -2.177 1.00 95.06 107 ALA A N 1
ATOM 822 C CA . ALA A 1 107 ? 7.185 -0.068 -1.271 1.00 95.06 107 ALA A CA 1
ATOM 823 C C . ALA A 1 107 ? 5.832 -0.778 -1.120 1.00 95.06 107 ALA A C 1
ATOM 825 O O . ALA A 1 107 ? 5.782 -1.999 -1.211 1.00 95.06 107 ALA A O 1
ATOM 826 N N . ILE A 1 108 ? 4.735 -0.029 -0.966 1.00 97.62 108 ILE A N 1
ATOM 827 C CA . ILE A 1 108 ? 3.378 -0.593 -0.891 1.00 97.62 108 ILE A CA 1
ATOM 828 C C . ILE A 1 108 ? 2.945 -1.209 -2.234 1.00 97.62 108 ILE A C 1
ATOM 830 O O . ILE A 1 108 ? 2.361 -2.289 -2.229 1.00 97.62 108 ILE A O 1
ATOM 834 N N . TYR A 1 109 ? 3.278 -0.603 -3.381 1.00 97.69 109 TYR A N 1
ATOM 835 C CA . TYR A 1 109 ? 3.028 -1.232 -4.687 1.00 97.69 109 TYR A CA 1
ATOM 836 C C . TYR A 1 109 ? 3.852 -2.521 -4.866 1.00 97.69 109 TYR A C 1
ATOM 838 O O . TYR A 1 109 ? 3.310 -3.548 -5.253 1.00 97.69 109 TYR A O 1
ATOM 846 N N . SER A 1 110 ? 5.132 -2.522 -4.483 1.00 97.31 110 SER A N 1
ATOM 847 C CA . SER A 1 110 ? 5.992 -3.716 -4.506 1.00 97.31 110 SER A CA 1
ATOM 848 C C . SER A 1 110 ? 5.472 -4.835 -3.591 1.00 97.31 110 SER A C 1
ATOM 850 O O . SER A 1 110 ? 5.487 -6.003 -3.978 1.00 97.31 110 SER A O 1
ATOM 852 N N . MET A 1 111 ? 4.932 -4.490 -2.415 1.00 97.94 111 MET A N 1
ATOM 853 C CA . MET A 1 111 ? 4.221 -5.435 -1.548 1.00 97.94 111 MET A CA 1
ATOM 854 C C . MET A 1 111 ? 2.976 -6.019 -2.243 1.00 97.94 111 MET A C 1
ATOM 856 O O . MET A 1 111 ? 2.800 -7.237 -2.229 1.00 97.94 111 MET A O 1
ATOM 860 N N . ALA A 1 112 ? 2.153 -5.188 -2.895 1.00 97.56 112 ALA A N 1
ATOM 861 C CA . ALA A 1 112 ? 0.969 -5.635 -3.638 1.00 97.56 112 ALA A CA 1
ATOM 862 C C . ALA A 1 112 ? 1.328 -6.581 -4.803 1.00 97.56 112 ALA A C 1
ATOM 864 O O . ALA A 1 112 ? 0.709 -7.632 -4.952 1.00 97.56 112 ALA A O 1
ATOM 865 N N . LEU A 1 113 ? 2.376 -6.257 -5.570 1.00 97.56 113 LEU A N 1
ATOM 866 C CA . LEU A 1 113 ? 2.912 -7.112 -6.636 1.00 97.56 113 LEU A CA 1
ATOM 867 C C . LEU A 1 113 ? 3.449 -8.446 -6.101 1.00 97.56 113 LEU A C 1
ATOM 869 O O . LEU A 1 113 ? 3.197 -9.494 -6.690 1.00 97.56 113 LEU A O 1
ATOM 873 N N . SER A 1 114 ? 4.145 -8.431 -4.961 1.00 97.00 114 SER A N 1
ATOM 874 C CA . SER A 1 114 ? 4.707 -9.656 -4.382 1.00 97.00 114 SER A CA 1
ATOM 875 C C . SER A 1 114 ? 3.643 -10.670 -3.948 1.00 97.00 114 SER A C 1
ATOM 877 O O . SER A 1 114 ? 3.880 -11.869 -4.086 1.00 97.00 114 SER A O 1
ATOM 879 N N . TYR A 1 115 ? 2.460 -10.202 -3.523 1.00 96.06 115 TYR A N 1
ATOM 880 C CA . TYR A 1 115 ? 1.306 -11.061 -3.234 1.00 96.06 115 TYR A CA 1
ATOM 881 C C . TYR A 1 115 ? 0.810 -11.795 -4.489 1.00 96.06 115 TYR A C 1
ATOM 883 O O . TYR A 1 115 ? 0.515 -12.987 -4.422 1.00 96.06 115 TYR A O 1
ATOM 891 N N . LEU A 1 116 ? 0.808 -11.121 -5.645 1.00 95.38 116 LEU A N 1
ATOM 892 C CA . LEU A 1 116 ? 0.513 -11.721 -6.954 1.00 95.38 116 LEU A CA 1
ATOM 893 C C . LEU A 1 116 ? 1.633 -12.659 -7.455 1.00 95.38 116 LEU A C 1
ATOM 895 O O . LEU A 1 116 ? 1.525 -13.230 -8.535 1.00 95.38 116 LEU A O 1
ATOM 899 N N . GLY A 1 117 ? 2.716 -12.831 -6.686 1.00 94.31 117 GLY A N 1
ATOM 900 C CA . GLY A 1 117 ? 3.884 -13.630 -7.059 1.00 94.31 117 GLY A CA 1
ATOM 901 C C . GLY A 1 117 ? 4.888 -12.904 -7.961 1.00 94.31 117 GLY A C 1
ATOM 902 O O . GLY A 1 117 ? 5.847 -13.526 -8.411 1.00 94.31 117 GLY A O 1
ATOM 903 N N . ILE A 1 118 ? 4.710 -11.603 -8.216 1.00 95.56 118 ILE A N 1
ATOM 904 C CA . ILE A 1 118 ? 5.582 -10.816 -9.096 1.00 95.56 118 ILE A CA 1
ATOM 905 C C . ILE A 1 118 ? 6.786 -10.289 -8.305 1.00 95.56 118 ILE A C 1
ATOM 907 O O . ILE A 1 118 ? 6.641 -9.479 -7.384 1.00 95.56 118 ILE A O 1
ATOM 911 N N . ASP A 1 119 ? 7.997 -10.697 -8.695 1.00 94.50 119 ASP A N 1
ATOM 912 C CA . ASP A 1 119 ? 9.227 -10.129 -8.139 1.00 94.50 119 ASP A CA 1
ATOM 913 C C . ASP A 1 119 ? 9.551 -8.780 -8.800 1.00 94.50 119 ASP A C 1
ATOM 915 O O . ASP A 1 119 ? 10.065 -8.708 -9.914 1.00 94.50 119 ASP A O 1
ATOM 919 N N . MET A 1 120 ? 9.183 -7.695 -8.115 1.00 93.44 120 MET A N 1
ATOM 920 C CA . MET A 1 120 ? 9.397 -6.324 -8.578 1.00 93.44 120 MET A CA 1
ATOM 921 C C . MET A 1 120 ? 9.644 -5.400 -7.383 1.00 93.44 120 MET A C 1
ATOM 923 O O . MET A 1 120 ? 8.709 -5.044 -6.662 1.00 93.44 120 MET A O 1
ATOM 927 N N . THR A 1 121 ? 10.900 -5.034 -7.119 1.00 93.00 121 THR A N 1
ATOM 928 C CA . THR A 1 121 ? 11.282 -4.103 -6.040 1.00 93.00 121 THR A CA 1
ATOM 929 C C . THR A 1 121 ? 11.186 -2.637 -6.495 1.00 93.00 121 THR A C 1
ATOM 931 O O . THR A 1 121 ? 11.183 -2.363 -7.697 1.00 93.00 121 THR A O 1
ATOM 934 N N . PRO A 1 122 ? 11.165 -1.648 -5.578 1.00 91.31 122 PRO A N 1
ATOM 935 C CA . PRO A 1 122 ? 11.304 -0.231 -5.942 1.00 91.31 122 PRO A CA 1
ATOM 936 C C . PRO A 1 122 ? 12.553 0.095 -6.782 1.00 91.31 122 PRO A C 1
ATOM 938 O O . PRO A 1 122 ? 12.539 1.059 -7.554 1.00 91.31 122 PRO A O 1
ATOM 941 N N . GLY A 1 123 ? 13.624 -0.692 -6.639 1.00 85.31 123 GLY A N 1
ATOM 942 C CA . GLY A 1 123 ? 14.811 -0.656 -7.490 1.00 85.31 123 GLY A CA 1
ATOM 943 C C . GLY A 1 123 ? 14.514 -1.097 -8.923 1.00 85.31 123 GLY A C 1
ATOM 944 O O . GLY A 1 123 ? 14.714 -0.317 -9.856 1.00 85.31 123 GLY A O 1
ATOM 945 N N . ASP A 1 124 ? 13.931 -2.286 -9.088 1.00 87.25 124 ASP A N 1
ATOM 946 C CA . ASP A 1 124 ? 13.573 -2.860 -10.395 1.00 87.25 124 ASP A CA 1
ATOM 947 C C . ASP A 1 124 ? 12.575 -1.979 -11.156 1.00 87.25 124 ASP A C 1
ATOM 949 O O . ASP A 1 124 ? 12.758 -1.725 -12.344 1.00 87.25 124 ASP A O 1
ATOM 953 N N . MET A 1 125 ? 11.583 -1.409 -10.461 1.00 89.88 125 MET A N 1
ATOM 954 C CA . MET A 1 125 ? 10.654 -0.413 -11.020 1.00 89.88 125 MET A CA 1
ATOM 955 C C . MET A 1 125 ? 11.391 0.795 -11.614 1.00 89.88 125 MET A C 1
ATOM 957 O O . MET A 1 125 ? 11.015 1.315 -12.664 1.00 89.88 125 MET A O 1
ATOM 961 N N . SER A 1 126 ? 12.446 1.249 -10.932 1.00 82.38 126 SER A N 1
ATOM 962 C CA . SER A 1 126 ? 13.244 2.406 -11.346 1.00 82.38 126 SER A CA 1
ATOM 963 C C . SER A 1 126 ? 14.172 2.062 -12.518 1.00 82.38 126 SER A C 1
ATOM 965 O O . SER A 1 126 ? 14.387 2.902 -13.390 1.00 82.38 126 SER A O 1
ATOM 967 N N . ALA A 1 127 ? 14.669 0.821 -12.585 1.00 80.19 127 ALA A N 1
ATOM 968 C CA . ALA A 1 127 ? 15.448 0.304 -13.711 1.00 80.19 127 ALA A CA 1
ATOM 969 C C . ALA A 1 127 ? 14.578 0.071 -14.963 1.00 80.19 127 ALA A C 1
ATOM 971 O O . ALA A 1 127 ? 14.917 0.554 -16.040 1.00 80.19 127 ALA A O 1
ATOM 972 N N . MET A 1 128 ? 13.419 -0.585 -14.819 1.00 84.75 128 MET A N 1
ATOM 973 C CA . MET A 1 128 ? 12.445 -0.850 -15.892 1.00 84.75 128 MET A CA 1
ATOM 974 C C . MET A 1 128 ? 11.989 0.429 -16.607 1.00 84.75 128 MET A C 1
ATOM 976 O O . MET A 1 128 ? 11.758 0.426 -17.818 1.00 84.75 128 MET A O 1
ATOM 980 N N . MET A 1 129 ? 11.835 1.514 -15.848 1.00 82.62 129 MET A N 1
ATOM 981 C CA . MET A 1 129 ? 11.389 2.814 -16.350 1.00 82.62 129 MET A CA 1
ATOM 982 C C . MET A 1 129 ? 12.538 3.788 -16.646 1.00 82.62 129 MET A C 1
ATOM 984 O O . MET A 1 129 ? 12.267 4.918 -17.044 1.00 82.62 129 MET A O 1
ATOM 988 N N . ASN A 1 130 ? 13.796 3.379 -16.431 1.00 77.00 130 ASN A N 1
ATOM 989 C CA . ASN A 1 130 ? 14.992 4.229 -16.486 1.00 77.00 130 ASN A CA 1
ATOM 990 C C . ASN A 1 130 ? 14.812 5.588 -15.770 1.00 77.00 130 ASN A C 1
ATOM 992 O O . ASN A 1 130 ? 15.198 6.637 -16.284 1.00 77.00 130 ASN A O 1
ATOM 996 N N . SER A 1 131 ? 14.169 5.588 -14.598 1.00 74.81 131 SER A N 1
ATOM 997 C CA . SER A 1 131 ? 13.847 6.817 -13.872 1.00 74.81 131 SER A CA 1
ATOM 998 C C . SER A 1 131 ? 13.855 6.632 -12.361 1.00 74.81 131 SER A C 1
ATOM 1000 O O . SER A 1 131 ? 13.252 5.712 -11.804 1.00 74.81 131 SER A O 1
ATOM 1002 N N . ARG A 1 132 ? 14.472 7.594 -11.667 1.00 71.50 132 ARG A N 1
ATOM 1003 C CA . ARG A 1 132 ? 14.420 7.698 -10.206 1.00 71.50 132 ARG A CA 1
ATOM 1004 C C . ARG A 1 132 ? 13.041 8.126 -9.695 1.00 71.50 132 ARG A C 1
ATOM 1006 O O . ARG A 1 132 ? 12.695 7.764 -8.568 1.00 71.50 132 ARG A O 1
ATOM 1013 N N . ASN A 1 133 ? 12.253 8.855 -10.486 1.00 73.19 133 ASN A N 1
ATOM 1014 C CA . ASN A 1 133 ? 10.940 9.397 -10.117 1.00 73.19 133 ASN A CA 1
ATOM 1015 C C . ASN A 1 133 ? 9.845 8.790 -11.002 1.00 73.19 133 ASN A C 1
ATOM 1017 O O . ASN A 1 133 ? 9.973 8.771 -12.222 1.00 73.19 133 ASN A O 1
ATOM 1021 N N . LEU A 1 134 ? 8.808 8.243 -10.373 1.00 75.81 134 LEU A N 1
ATOM 1022 C CA . LEU A 1 134 ? 7.775 7.440 -11.024 1.00 75.81 134 LEU A CA 1
ATOM 1023 C C . LEU A 1 134 ? 6.421 7.968 -10.566 1.00 75.81 134 LEU A C 1
ATOM 1025 O O . LEU A 1 134 ? 6.202 8.097 -9.359 1.00 75.81 134 LEU A O 1
ATOM 1029 N N . ASP A 1 135 ? 5.551 8.277 -11.520 1.00 80.56 135 ASP A N 1
ATOM 1030 C CA . ASP A 1 135 ? 4.248 8.868 -11.238 1.00 80.56 135 ASP A CA 1
ATOM 1031 C C . ASP A 1 135 ? 3.266 7.822 -10.708 1.00 80.56 135 ASP A C 1
ATOM 1033 O O . ASP A 1 135 ? 3.105 6.733 -11.264 1.00 80.56 135 ASP A O 1
ATOM 1037 N N . GLU A 1 136 ? 2.587 8.171 -9.621 1.00 76.62 136 GLU A N 1
ATOM 1038 C CA . GLU A 1 136 ? 1.492 7.385 -9.057 1.00 76.62 136 GLU A CA 1
ATOM 1039 C C . GLU A 1 136 ? 0.245 7.609 -9.935 1.00 76.62 136 GLU A C 1
ATOM 1041 O O . GLU A 1 136 ? -0.117 8.764 -10.178 1.00 76.62 136 GLU A O 1
ATOM 1046 N N . PRO A 1 137 ? -0.395 6.542 -10.456 1.00 79.88 137 PRO A N 1
ATOM 1047 C CA . PRO A 1 137 ? -0.519 5.228 -9.820 1.00 79.88 137 PRO A CA 1
ATOM 1048 C C . PRO A 1 137 ? 0.300 4.096 -10.471 1.00 79.88 137 PRO A C 1
ATOM 1050 O O . PRO A 1 137 ? -0.105 2.937 -10.416 1.00 79.88 137 PRO A O 1
ATOM 1053 N N . TYR A 1 138 ? 1.442 4.408 -11.091 1.00 88.94 138 TYR A N 1
ATOM 1054 C CA . TYR A 1 138 ? 2.341 3.434 -11.728 1.00 88.94 138 TYR A CA 1
ATOM 1055 C C . TYR A 1 138 ? 1.742 2.692 -12.938 1.00 88.94 138 TYR A C 1
ATOM 1057 O O . TYR 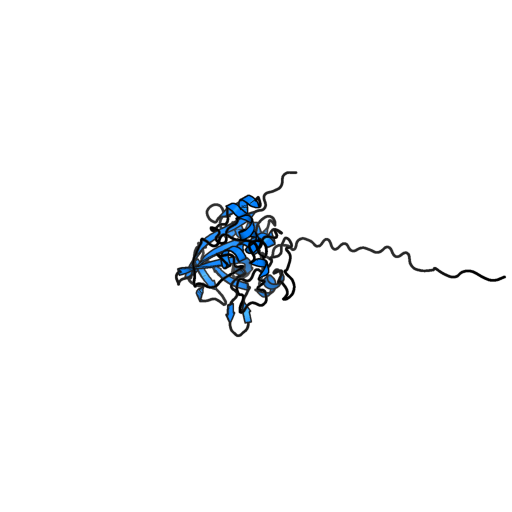A 1 138 ? 2.142 1.565 -13.245 1.00 88.94 138 TYR A O 1
ATOM 1065 N N . ASP A 1 139 ? 0.826 3.336 -13.671 1.00 89.50 139 ASP A N 1
ATOM 1066 C CA . ASP A 1 139 ? 0.141 2.773 -14.848 1.00 89.50 139 ASP A CA 1
ATOM 1067 C C . ASP A 1 139 ? 1.105 2.168 -15.881 1.00 89.50 139 ASP A C 1
ATOM 1069 O O . ASP A 1 139 ? 0.903 1.042 -16.324 1.00 89.50 139 ASP A O 1
ATOM 1073 N N . MET A 1 140 ? 2.208 2.855 -16.209 1.00 90.44 140 MET A N 1
ATOM 1074 C CA . MET A 1 140 ? 3.203 2.341 -17.165 1.00 90.44 140 MET A CA 1
ATOM 1075 C C . MET A 1 140 ? 3.903 1.055 -16.698 1.00 90.44 140 MET A C 1
ATOM 1077 O O . MET A 1 140 ? 4.290 0.243 -17.534 1.00 90.44 140 MET A O 1
ATOM 1081 N N . ILE A 1 141 ? 4.074 0.864 -15.386 1.00 93.12 141 ILE A N 1
ATOM 1082 C CA . ILE A 1 141 ? 4.678 -0.352 -14.817 1.00 93.12 141 ILE A CA 1
ATOM 1083 C C . ILE A 1 141 ? 3.639 -1.469 -14.796 1.00 93.12 141 ILE A C 1
ATOM 1085 O O . ILE A 1 141 ? 3.944 -2.588 -15.188 1.00 93.12 141 ILE A O 1
ATOM 1089 N N . SER A 1 142 ? 2.407 -1.145 -14.395 1.00 95.12 142 SER A N 1
ATOM 1090 C CA . SER A 1 142 ? 1.267 -2.071 -14.418 1.00 95.12 142 SER A CA 1
ATOM 1091 C C . SER A 1 142 ? 1.080 -2.641 -15.830 1.00 95.12 142 SER A C 1
ATOM 1093 O O . SER A 1 142 ? 1.128 -3.851 -16.023 1.00 95.12 142 SER A O 1
ATOM 1095 N N . TRP A 1 143 ? 1.027 -1.765 -16.838 1.00 93.75 143 TRP A N 1
ATOM 1096 C CA . TRP A 1 143 ? 0.936 -2.132 -18.252 1.00 93.75 143 TRP A CA 1
ATOM 1097 C C . TRP A 1 143 ? 2.127 -2.974 -18.743 1.00 93.75 143 TRP A C 1
ATOM 1099 O O . TRP A 1 143 ? 1.921 -3.989 -19.404 1.00 93.75 143 TRP A O 1
ATOM 1109 N N . LYS A 1 144 ? 3.370 -2.620 -18.380 1.00 94.56 144 LYS A N 1
ATOM 1110 C CA . LYS A 1 144 ? 4.570 -3.423 -18.707 1.00 94.56 144 LYS A CA 1
ATOM 1111 C C . LYS A 1 144 ? 4.576 -4.816 -18.066 1.00 94.56 144 LYS A C 1
ATOM 1113 O O . LYS A 1 144 ? 5.267 -5.694 -18.573 1.00 94.56 144 LYS A O 1
ATOM 1118 N N . LEU A 1 145 ? 3.839 -5.004 -16.973 1.00 95.12 145 LEU A N 1
ATOM 1119 C CA . LEU A 1 145 ? 3.642 -6.283 -16.287 1.00 95.12 145 LEU A CA 1
ATOM 1120 C C . LEU A 1 145 ? 2.370 -7.023 -16.743 1.00 95.12 145 LEU A C 1
ATOM 1122 O O . LEU A 1 145 ? 2.089 -8.098 -16.226 1.00 95.12 145 LEU A O 1
ATOM 1126 N N . GLY A 1 146 ? 1.598 -6.465 -17.685 1.00 95.56 146 GLY A N 1
ATOM 1127 C CA . GLY A 1 146 ? 0.322 -7.035 -18.129 1.00 95.56 146 GLY A CA 1
ATOM 1128 C C . GLY A 1 146 ? -0.819 -6.921 -17.110 1.00 95.56 146 GLY A C 1
ATOM 1129 O O . GLY A 1 146 ? -1.817 -7.614 -17.251 1.00 95.56 146 GLY A O 1
ATOM 1130 N N . LEU A 1 147 ? -0.687 -6.071 -16.088 1.00 96.31 147 LEU A N 1
ATOM 1131 C CA . LEU A 1 147 ? -1.659 -5.925 -15.002 1.00 96.31 147 LEU A CA 1
ATOM 1132 C C . LEU A 1 147 ? -2.777 -4.939 -15.339 1.00 96.31 147 LEU A C 1
ATOM 1134 O O . LEU A 1 147 ? -2.526 -3.811 -15.772 1.00 96.31 147 LEU A O 1
ATOM 1138 N N . GLU A 1 148 ? -4.004 -5.321 -14.999 1.00 95.19 148 GLU A N 1
ATOM 1139 C CA . GLU A 1 148 ? -5.133 -4.400 -14.887 1.00 95.19 148 GLU A CA 1
ATOM 1140 C C . GLU A 1 148 ? -5.032 -3.632 -13.557 1.00 95.19 148 GLU A C 1
ATOM 1142 O O . GLU A 1 148 ? -4.793 -4.232 -12.507 1.00 95.19 148 GLU A O 1
ATOM 1147 N N . ARG A 1 149 ? -5.217 -2.302 -13.575 1.00 95.31 149 ARG A N 1
ATOM 1148 C CA . ARG A 1 149 ? -5.353 -1.487 -12.355 1.00 95.31 149 ARG A CA 1
ATOM 1149 C C . ARG A 1 149 ? -6.794 -1.023 -12.188 1.00 95.31 149 ARG A C 1
ATOM 1151 O O . ARG A 1 149 ? -7.273 -0.175 -12.936 1.00 95.31 149 ARG A O 1
ATOM 1158 N N . ILE A 1 150 ? -7.406 -1.458 -11.099 1.00 95.19 150 ILE A N 1
ATOM 1159 C CA . ILE A 1 150 ? -8.755 -1.099 -10.669 1.00 95.19 150 ILE A CA 1
ATOM 1160 C C . ILE A 1 150 ? -8.663 0.069 -9.679 1.00 95.19 150 ILE A C 1
ATOM 1162 O O . ILE A 1 150 ? -7.763 0.106 -8.834 1.00 95.19 150 ILE A O 1
ATOM 1166 N N . SER A 1 151 ? -9.568 1.047 -9.761 1.00 94.38 151 SER A N 1
ATOM 1167 C CA . SER A 1 151 ? -9.634 2.189 -8.844 1.00 94.38 151 SER A CA 1
ATOM 1168 C C . SER A 1 151 ? -11.002 2.348 -8.179 1.00 94.38 151 SER A C 1
ATOM 1170 O O . SER A 1 151 ? -12.022 1.850 -8.650 1.00 94.38 151 SER A O 1
ATOM 1172 N N . SER A 1 152 ? -11.034 3.133 -7.099 1.00 88.44 152 SER A N 1
ATOM 1173 C CA . SER A 1 152 ? -12.271 3.523 -6.391 1.00 88.44 152 SER A CA 1
ATOM 1174 C C . SER A 1 152 ? -13.260 4.374 -7.209 1.00 88.44 152 SER A C 1
ATOM 1176 O O . SER A 1 152 ? -14.268 4.831 -6.672 1.00 88.44 152 SER A O 1
ATOM 1178 N N . ARG A 1 153 ? -12.982 4.606 -8.501 1.00 86.62 153 ARG A N 1
ATOM 1179 C CA . ARG A 1 153 ? -13.924 5.184 -9.472 1.00 86.62 153 ARG A CA 1
ATOM 1180 C C . ARG A 1 153 ? -14.713 4.120 -10.236 1.00 86.62 153 ARG A C 1
ATOM 1182 O O . ARG A 1 153 ? -15.799 4.434 -10.709 1.00 86.62 153 ARG A O 1
ATOM 1189 N N . GLU A 1 154 ? -14.170 2.909 -10.368 1.00 86.88 154 GLU A N 1
ATOM 1190 C CA . GLU A 1 154 ? -14.809 1.785 -11.062 1.00 86.88 154 GLU A CA 1
ATOM 1191 C C . GLU A 1 154 ? -15.467 0.793 -10.088 1.00 86.88 154 GLU A C 1
ATOM 1193 O O . GLU A 1 154 ? -16.559 0.303 -10.357 1.00 86.88 154 GLU A O 1
ATOM 1198 N N . VAL A 1 155 ? -14.819 0.510 -8.951 1.00 91.75 155 VAL A N 1
ATOM 1199 C CA . VAL A 1 155 ? -15.193 -0.555 -7.999 1.00 91.75 155 VAL A CA 1
ATOM 1200 C C . VAL A 1 155 ? -15.136 0.001 -6.572 1.00 91.75 155 VAL A C 1
ATOM 1202 O O . VAL A 1 155 ? -14.217 0.758 -6.253 1.00 91.75 155 VAL A O 1
ATOM 1205 N N . SER A 1 156 ? -16.091 -0.318 -5.685 1.00 94.56 156 SER A N 1
ATOM 1206 C CA . SER A 1 156 ? -16.062 0.248 -4.327 1.00 94.56 156 SER A CA 1
ATOM 1207 C C . SER A 1 156 ? -14.967 -0.389 -3.466 1.00 94.56 156 SER A C 1
ATOM 1209 O O . SER A 1 156 ? -14.507 -1.498 -3.722 1.00 94.56 156 SER A O 1
ATOM 1211 N N . PHE A 1 157 ? -14.559 0.295 -2.393 1.00 95.94 157 PHE A N 1
ATOM 1212 C CA . PHE A 1 157 ? -13.556 -0.232 -1.457 1.00 95.94 157 PHE A CA 1
ATOM 1213 C C . PHE A 1 157 ? -13.956 -1.592 -0.858 1.00 95.94 157 PHE A C 1
ATOM 1215 O O . PHE A 1 157 ? -13.087 -2.411 -0.575 1.00 95.94 157 PHE A O 1
ATOM 1222 N N . ASN A 1 158 ? -15.254 -1.818 -0.615 1.00 93.44 158 ASN A N 1
ATOM 1223 C CA . ASN A 1 158 ? -15.711 -3.093 -0.067 1.00 93.44 158 ASN A CA 1
ATOM 1224 C C . ASN A 1 158 ? -15.616 -4.185 -1.143 1.00 93.44 158 ASN A C 1
ATOM 1226 O O . ASN A 1 158 ? -15.039 -5.226 -0.868 1.00 93.44 158 ASN A O 1
ATOM 1230 N N . ASP A 1 159 ? -16.055 -3.908 -2.374 1.00 95.69 159 ASP A N 1
ATOM 1231 C CA . ASP A 1 159 ? -15.998 -4.880 -3.475 1.00 95.69 159 ASP A CA 1
ATOM 1232 C C . ASP A 1 159 ? -14.540 -5.208 -3.857 1.00 95.69 159 ASP A C 1
ATOM 1234 O O . ASP A 1 159 ? -14.211 -6.361 -4.100 1.00 95.69 159 ASP A O 1
ATOM 1238 N N . MET A 1 160 ? -13.622 -4.230 -3.814 1.00 96.00 160 MET A N 1
ATOM 1239 C CA . MET A 1 160 ? -12.172 -4.478 -3.915 1.00 96.00 160 MET A CA 1
ATOM 1240 C C . MET A 1 160 ? -11.668 -5.423 -2.818 1.00 96.00 160 MET A C 1
ATOM 1242 O O . MET A 1 160 ? -10.799 -6.263 -3.060 1.00 96.00 160 MET A O 1
ATOM 1246 N N . PHE A 1 161 ? -12.178 -5.273 -1.595 1.00 94.50 161 PHE A N 1
ATOM 1247 C CA . PHE A 1 161 ? -11.800 -6.145 -0.489 1.00 94.50 161 PHE A CA 1
ATOM 1248 C C . PHE A 1 161 ? -12.339 -7.555 -0.723 1.00 94.50 161 PHE A C 1
ATOM 1250 O O . PHE A 1 161 ? -11.592 -8.514 -0.573 1.00 94.50 161 PHE A O 1
ATOM 1257 N N . ASP A 1 162 ? -13.588 -7.668 -1.171 1.00 93.38 162 ASP A N 1
ATOM 1258 C CA . ASP A 1 162 ? -14.248 -8.935 -1.469 1.00 93.38 162 ASP A CA 1
ATOM 1259 C C . ASP A 1 162 ? -13.634 -9.636 -2.701 1.00 93.38 162 ASP A C 1
ATOM 1261 O O . ASP A 1 162 ? -13.526 -10.860 -2.695 1.00 93.38 162 ASP A O 1
ATOM 1265 N N . ASN A 1 163 ? -13.103 -8.907 -3.690 1.00 94.38 163 ASN A N 1
ATOM 1266 C CA . ASN A 1 163 ? -12.255 -9.480 -4.746 1.00 94.38 163 ASN A CA 1
ATOM 1267 C C . ASN A 1 163 ? -11.011 -10.154 -4.137 1.00 94.38 163 ASN A C 1
ATOM 1269 O O . ASN A 1 163 ? -10.779 -11.337 -4.348 1.00 94.38 163 ASN A O 1
ATOM 1273 N N . TYR A 1 164 ? -10.253 -9.424 -3.310 1.00 94.12 164 TYR A N 1
ATOM 1274 C CA . TYR A 1 164 ? -9.051 -9.936 -2.631 1.00 94.12 164 TYR A CA 1
ATOM 1275 C C . TYR A 1 164 ? -9.346 -11.081 -1.634 1.00 94.12 164 TYR A C 1
ATOM 1277 O O . TYR A 1 164 ? -8.485 -11.919 -1.370 1.00 94.12 164 TYR A O 1
ATOM 1285 N N . VAL A 1 165 ? -10.561 -11.142 -1.078 1.00 91.44 165 VAL A N 1
ATOM 1286 C CA . VAL A 1 165 ? -11.021 -12.251 -0.225 1.00 91.44 165 VAL A CA 1
ATOM 1287 C C . VAL A 1 165 ? -11.203 -13.544 -1.026 1.00 91.44 165 VAL A C 1
ATOM 1289 O O . VAL A 1 165 ? -10.896 -14.615 -0.503 1.00 91.44 165 VAL A O 1
ATOM 1292 N N . ASN A 1 166 ? -11.743 -13.453 -2.246 1.00 91.25 166 ASN A N 1
ATOM 1293 C CA . ASN A 1 166 ? -12.313 -14.597 -2.966 1.00 91.25 166 ASN A CA 1
ATOM 1294 C C . ASN A 1 166 ? -11.534 -15.018 -4.227 1.00 91.25 166 ASN A C 1
ATOM 1296 O O . ASN A 1 166 ? -11.752 -16.128 -4.707 1.00 91.25 166 ASN A O 1
ATOM 1300 N N . ASP A 1 167 ? -10.648 -14.174 -4.759 1.00 91.31 167 ASP A N 1
ATOM 1301 C CA . ASP A 1 167 ? -9.925 -14.406 -6.014 1.00 91.31 167 ASP A CA 1
ATOM 1302 C C . ASP A 1 167 ? -8.438 -14.022 -5.866 1.00 91.31 167 ASP A C 1
ATOM 1304 O O . ASP A 1 167 ? -8.080 -12.866 -5.627 1.00 91.31 167 ASP A O 1
ATOM 1308 N N . ASP A 1 168 ? -7.549 -15.011 -6.016 1.00 89.94 168 ASP A N 1
ATOM 1309 C CA . ASP A 1 168 ? -6.105 -14.851 -5.807 1.00 89.94 168 ASP A CA 1
ATOM 1310 C C . ASP A 1 168 ? -5.367 -14.189 -6.995 1.00 89.94 168 ASP A C 1
ATOM 1312 O O . ASP A 1 168 ? -4.144 -14.007 -6.949 1.00 89.94 168 ASP A O 1
ATOM 1316 N N . SER A 1 169 ? -6.093 -13.799 -8.051 1.00 93.81 169 SER A N 1
ATOM 1317 C CA . SER A 1 169 ? -5.604 -12.919 -9.119 1.00 93.81 169 SER A CA 1
ATOM 1318 C C . SER A 1 169 ? -5.587 -11.440 -8.715 1.00 93.81 169 SER A C 1
ATOM 1320 O O . SER A 1 169 ? -4.937 -10.642 -9.395 1.00 93.81 169 SER A O 1
ATOM 1322 N N . TYR A 1 170 ? -6.246 -11.061 -7.611 1.00 95.88 170 TYR A N 1
ATOM 1323 C CA . TYR A 1 170 ? -6.352 -9.679 -7.135 1.00 95.88 170 TYR A CA 1
ATOM 1324 C C . TYR A 1 170 ? -5.378 -9.373 -5.990 1.00 95.88 170 TYR A C 1
ATOM 1326 O O . TYR A 1 170 ? -5.222 -10.130 -5.034 1.00 95.88 170 TYR A O 1
ATOM 1334 N N . SER A 1 171 ? -4.736 -8.205 -6.047 1.00 96.81 171 SER A N 1
ATOM 1335 C CA . SER A 1 171 ? -3.835 -7.742 -4.992 1.00 96.81 171 SER A CA 1
ATOM 1336 C C . SER A 1 171 ? -4.598 -7.312 -3.730 1.00 96.81 171 SER A C 1
ATOM 1338 O O . SER A 1 171 ? -5.754 -6.881 -3.819 1.00 96.81 171 SER A O 1
ATOM 1340 N N . PRO A 1 172 ? -3.932 -7.260 -2.561 1.00 97.00 172 PRO A N 1
ATOM 1341 C CA . PRO A 1 172 ? -4.427 -6.487 -1.430 1.00 97.00 172 PRO A CA 1
ATOM 1342 C C . PRO A 1 172 ? -4.519 -4.997 -1.814 1.00 97.00 172 PRO A C 1
ATOM 1344 O O . PRO A 1 172 ? -3.863 -4.544 -2.762 1.00 97.00 172 PRO A O 1
ATOM 1347 N N . ILE A 1 173 ? -5.329 -4.219 -1.094 1.00 97.56 173 ILE A N 1
ATOM 1348 C CA . ILE A 1 173 ? -5.704 -2.865 -1.531 1.00 97.56 173 ILE A CA 1
ATOM 1349 C C . ILE A 1 173 ? -4.616 -1.847 -1.168 1.00 97.56 173 ILE A C 1
ATOM 1351 O O . ILE A 1 173 ? -4.296 -1.637 0.004 1.00 97.56 173 ILE A O 1
ATOM 1355 N N . TYR A 1 174 ? -4.096 -1.138 -2.165 1.00 97.88 174 TYR A N 1
ATOM 1356 C CA . TYR A 1 174 ? -3.239 0.029 -1.982 1.00 97.88 174 TYR A CA 1
ATOM 1357 C C . TYR A 1 174 ? -4.086 1.243 -1.590 1.00 97.88 174 TYR A C 1
ATOM 1359 O O . TYR A 1 174 ? -4.978 1.668 -2.328 1.00 97.88 174 TYR A O 1
ATOM 1367 N N . LEU A 1 175 ? -3.791 1.822 -0.426 1.00 97.81 175 LEU A N 1
ATOM 1368 C CA . LEU A 1 175 ? -4.503 2.966 0.136 1.00 97.81 175 LEU A CA 1
ATOM 1369 C C . LEU A 1 175 ? -3.553 4.163 0.256 1.00 97.81 175 LEU A C 1
ATOM 1371 O O . LEU A 1 175 ? -2.622 4.123 1.061 1.00 97.81 175 LEU A O 1
ATOM 1375 N N . TYR A 1 176 ? -3.804 5.235 -0.501 1.00 96.50 176 TYR A N 1
ATOM 1376 C CA . TYR A 1 176 ? -2.980 6.448 -0.520 1.00 96.50 176 TYR A CA 1
ATOM 1377 C C . TYR A 1 176 ? -3.760 7.679 -0.053 1.00 96.50 176 TYR A C 1
ATOM 1379 O O . TYR A 1 176 ? -4.886 7.945 -0.482 1.00 96.50 176 TYR A O 1
ATOM 1387 N N . PHE A 1 177 ? -3.158 8.431 0.864 1.00 97.06 177 PHE A N 1
ATOM 1388 C CA . PHE A 1 177 ? -3.846 9.458 1.637 1.00 97.06 177 PHE A CA 1
ATOM 1389 C C . PHE A 1 177 ? -2.937 10.633 2.017 1.00 97.06 177 PHE A C 1
ATOM 1391 O O . PHE A 1 177 ? -1.718 10.500 2.144 1.00 97.06 177 PHE A O 1
ATOM 1398 N N . ARG A 1 178 ? -3.550 11.793 2.262 1.00 97.19 178 ARG A N 1
ATOM 1399 C CA . ARG A 1 178 ? -2.925 13.016 2.776 1.00 97.19 178 ARG A CA 1
ATOM 1400 C C . ARG A 1 178 ? -3.146 13.101 4.284 1.00 97.19 178 ARG A C 1
ATOM 1402 O O . ARG A 1 178 ? -4.283 13.169 4.741 1.00 97.19 178 ARG A O 1
ATOM 1409 N N . ARG A 1 179 ? -2.065 13.103 5.066 1.00 95.12 179 ARG A N 1
ATOM 1410 C CA . ARG A 1 179 ? -2.112 13.307 6.526 1.00 95.12 179 ARG A CA 1
ATOM 1411 C C . ARG A 1 179 ? -2.528 14.754 6.855 1.00 95.12 179 ARG A C 1
ATOM 1413 O O . ARG A 1 179 ? -2.273 15.639 6.036 1.00 95.12 179 ARG A O 1
ATOM 1420 N N . PRO A 1 180 ? -3.045 15.053 8.065 1.00 95.25 180 PRO A N 1
ATOM 1421 C CA . PRO A 1 180 ? -3.440 16.418 8.453 1.00 95.25 180 PRO A CA 1
ATOM 1422 C C . PRO A 1 180 ? -2.340 17.488 8.347 1.00 95.25 180 PRO A C 1
ATOM 1424 O O . PRO A 1 180 ? -2.641 18.670 8.233 1.00 95.25 180 PRO A O 1
ATOM 1427 N N . ASN A 1 181 ? -1.060 17.098 8.353 1.00 92.44 181 ASN A N 1
ATOM 1428 C CA . ASN A 1 181 ? 0.076 18.003 8.138 1.00 92.44 181 ASN A CA 1
ATOM 1429 C C . ASN A 1 181 ? 0.431 18.219 6.646 1.00 92.44 181 ASN A C 1
ATOM 1431 O O . ASN A 1 181 ? 1.546 18.633 6.336 1.00 92.44 181 ASN A O 1
ATOM 1435 N N . GLY A 1 182 ? -0.461 17.854 5.720 1.00 92.94 182 GLY A N 1
ATOM 1436 C CA . GLY A 1 182 ? -0.282 17.979 4.270 1.00 92.94 182 GLY A CA 1
ATOM 1437 C C . GLY A 1 182 ? 0.619 16.923 3.620 1.00 92.94 182 GLY A C 1
ATOM 1438 O O . GLY A 1 182 ? 0.657 16.840 2.395 1.00 92.94 182 GLY A O 1
ATOM 1439 N N . THR A 1 183 ? 1.330 16.092 4.392 1.00 90.69 183 THR A N 1
ATOM 1440 C CA . THR A 1 183 ? 2.217 15.061 3.823 1.00 90.69 183 THR A CA 1
ATOM 1441 C C . THR A 1 183 ? 1.442 13.819 3.389 1.00 90.69 183 THR A C 1
ATOM 1443 O O . THR A 1 183 ? 0.642 13.284 4.156 1.00 90.69 183 THR A O 1
ATOM 1446 N N . CYS A 1 184 ? 1.693 13.329 2.175 1.00 92.12 184 CYS A N 1
ATOM 1447 C CA . CYS A 1 184 ? 1.086 12.090 1.691 1.00 92.12 184 CYS A CA 1
ATOM 1448 C C . CYS A 1 184 ? 1.764 10.832 2.265 1.00 92.12 184 CYS A C 1
ATOM 1450 O O . CYS A 1 184 ? 2.897 10.877 2.761 1.00 92.12 184 CYS A O 1
ATOM 1452 N N . HIS A 1 185 ? 1.052 9.706 2.213 1.00 94.62 185 HIS A N 1
ATOM 1453 C CA . HIS A 1 185 ? 1.531 8.376 2.593 1.00 94.62 185 HIS A CA 1
ATOM 1454 C C . HIS A 1 185 ? 0.680 7.282 1.948 1.00 94.62 185 HIS A C 1
ATOM 1456 O O . HIS A 1 185 ? -0.482 7.517 1.620 1.00 94.62 185 HIS A O 1
ATOM 1462 N N . SER A 1 186 ? 1.232 6.077 1.851 1.00 96.00 186 SER A N 1
ATOM 1463 C CA . SER A 1 186 ? 0.519 4.865 1.447 1.00 96.00 186 SER A CA 1
ATOM 1464 C C . SER A 1 186 ? 0.626 3.767 2.508 1.00 96.00 186 SER A C 1
ATOM 1466 O O . SER A 1 186 ? 1.620 3.670 3.231 1.00 96.00 186 SER A O 1
ATOM 1468 N N . VAL A 1 187 ? -0.382 2.901 2.569 1.00 97.62 187 VAL A N 1
ATOM 1469 C CA . VAL A 1 187 ? -0.345 1.617 3.291 1.00 97.62 187 VAL A CA 1
ATOM 1470 C C . VAL A 1 187 ? -1.004 0.533 2.440 1.00 97.62 187 VAL A C 1
ATOM 1472 O O . VAL A 1 187 ? -1.826 0.845 1.576 1.00 97.62 187 VAL A O 1
ATOM 1475 N N . LEU A 1 188 ? -0.662 -0.731 2.687 1.00 98.12 188 LEU A N 1
ATOM 1476 C CA . LEU A 1 188 ? -1.350 -1.868 2.073 1.00 98.12 188 LEU A CA 1
ATOM 1477 C C . LEU A 1 188 ? -2.426 -2.363 3.038 1.00 98.12 188 LEU A C 1
ATOM 1479 O O . LEU A 1 188 ? -2.086 -2.758 4.149 1.00 98.12 188 LEU A O 1
ATOM 1483 N N . VAL A 1 189 ? -3.699 -2.352 2.649 1.00 97.88 189 VAL A N 1
ATOM 1484 C CA . VAL A 1 189 ? -4.784 -2.979 3.416 1.00 97.88 189 VAL A CA 1
ATOM 1485 C C . VAL A 1 189 ? -4.819 -4.463 3.073 1.00 97.88 189 VAL A C 1
ATOM 1487 O O . VAL A 1 189 ? -4.956 -4.820 1.906 1.00 97.88 189 VAL A O 1
ATOM 1490 N N . VAL A 1 190 ? -4.673 -5.314 4.091 1.00 96.88 190 VAL A N 1
ATOM 1491 C CA . VAL A 1 190 ? -4.386 -6.750 3.901 1.00 96.88 190 VAL A CA 1
ATOM 1492 C C . VAL A 1 190 ? -5.318 -7.692 4.647 1.00 96.88 190 VAL A C 1
ATOM 1494 O O . VAL A 1 190 ? -5.397 -8.850 4.265 1.00 96.88 190 VAL A O 1
ATOM 1497 N N . ALA A 1 191 ? -6.011 -7.220 5.685 1.00 95.69 191 ALA A N 1
ATOM 1498 C CA . ALA A 1 191 ? -6.996 -8.006 6.423 1.00 95.69 191 ALA A CA 1
ATOM 1499 C C . ALA A 1 191 ? -8.039 -7.095 7.086 1.00 95.69 191 ALA A C 1
ATOM 1501 O O . ALA A 1 191 ? -7.834 -5.885 7.236 1.00 95.69 191 ALA A O 1
ATOM 1502 N N . ARG A 1 192 ? -9.148 -7.685 7.527 1.00 94.50 192 ARG A N 1
ATOM 1503 C CA . ARG A 1 192 ? -10.235 -7.038 8.261 1.00 94.50 192 ARG A CA 1
ATOM 1504 C C . ARG A 1 192 ? -10.488 -7.789 9.567 1.00 94.50 192 ARG A C 1
ATOM 1506 O O . ARG A 1 192 ? -10.502 -9.016 9.598 1.00 94.50 192 ARG A O 1
ATOM 1513 N N . GLU A 1 193 ? -10.691 -7.043 10.643 1.00 92.56 193 GLU A N 1
ATOM 1514 C CA . GLU A 1 193 ? -11.066 -7.589 11.945 1.00 92.56 193 GLU A CA 1
ATOM 1515 C C . GLU A 1 193 ? -12.556 -7.965 11.924 1.00 92.56 193 GLU A C 1
ATOM 1517 O O . GLU A 1 193 ? -13.375 -7.074 11.663 1.00 92.56 193 GLU A O 1
ATOM 1522 N N . PRO A 1 194 ? -12.936 -9.230 12.196 1.00 85.62 194 PRO A N 1
ATOM 1523 C CA . PRO A 1 194 ? -14.330 -9.664 12.091 1.00 85.62 194 PRO A CA 1
ATOM 1524 C C . PRO A 1 194 ? -15.291 -8.854 12.973 1.00 85.62 194 PRO A C 1
ATOM 1526 O O . PRO A 1 194 ? -16.304 -8.359 12.484 1.00 85.62 194 PRO A O 1
ATOM 1529 N N . ASP A 1 195 ? -14.937 -8.653 14.246 1.00 87.25 195 ASP A N 1
ATOM 1530 C CA . ASP A 1 195 ? -15.859 -8.126 15.264 1.00 87.25 195 ASP A CA 1
ATOM 1531 C C . ASP A 1 195 ? -16.149 -6.623 15.134 1.00 87.25 195 ASP A C 1
ATOM 1533 O O . ASP A 1 195 ? -17.211 -6.149 15.538 1.00 87.25 195 ASP A O 1
ATOM 1537 N N . THR A 1 196 ? -15.204 -5.845 14.596 1.00 87.62 196 THR A N 1
ATOM 1538 C CA . THR A 1 196 ? -15.306 -4.373 14.534 1.00 87.62 196 THR A CA 1
ATOM 1539 C C . THR A 1 196 ? -15.335 -3.817 13.112 1.00 87.62 196 THR A C 1
ATOM 1541 O O . THR A 1 196 ? -15.635 -2.639 12.908 1.00 87.62 196 THR A O 1
ATOM 1544 N N . GLY A 1 197 ? -14.955 -4.623 12.116 1.00 87.75 197 GLY A N 1
ATOM 1545 C CA . GLY A 1 197 ? -14.734 -4.168 10.749 1.00 87.75 197 GLY A CA 1
ATOM 1546 C C . GLY A 1 197 ? -13.547 -3.211 10.567 1.00 87.75 197 GLY A C 1
ATOM 1547 O O . GLY A 1 197 ? -13.463 -2.586 9.509 1.00 87.75 197 GLY A O 1
ATOM 1548 N N . ARG A 1 198 ? -12.642 -3.072 11.553 1.00 94.44 198 ARG A N 1
ATOM 1549 C CA . ARG A 1 198 ? -11.340 -2.394 11.382 1.00 94.44 198 ARG A CA 1
ATOM 1550 C C . ARG A 1 198 ? -10.502 -3.091 10.313 1.00 94.44 198 ARG A C 1
ATOM 1552 O O . ARG A 1 198 ? -10.634 -4.289 10.096 1.00 94.44 198 ARG A O 1
ATOM 1559 N N . PHE A 1 199 ? -9.592 -2.349 9.692 1.00 96.38 199 PHE A N 1
ATOM 1560 C CA . PHE A 1 199 ? -8.683 -2.869 8.673 1.00 96.38 199 PHE A CA 1
ATOM 1561 C C . PHE A 1 199 ? -7.262 -2.949 9.219 1.00 96.38 199 PHE A C 1
ATOM 1563 O O . PHE A 1 199 ? -6.767 -1.971 9.778 1.00 96.38 199 PHE A O 1
ATOM 1570 N N . LEU A 1 200 ? -6.599 -4.089 9.047 1.00 96.94 200 LEU A N 1
ATOM 1571 C CA . LEU A 1 200 ? -5.168 -4.240 9.296 1.00 96.94 200 LEU A CA 1
ATOM 1572 C C . LEU A 1 200 ? -4.394 -3.810 8.055 1.00 96.94 200 LEU A C 1
ATOM 1574 O O . LEU A 1 200 ? -4.728 -4.195 6.930 1.00 96.94 200 LEU A O 1
ATOM 1578 N N . VAL A 1 201 ? -3.356 -3.004 8.277 1.00 97.38 201 VAL A N 1
ATOM 1579 C CA . VAL A 1 201 ? -2.533 -2.446 7.206 1.00 97.38 201 VAL A CA 1
ATOM 1580 C C . VAL A 1 201 ? -1.049 -2.668 7.445 1.00 97.38 201 VAL A C 1
ATOM 1582 O O . VAL A 1 201 ? -0.583 -2.581 8.582 1.00 97.38 201 VAL A O 1
ATOM 1585 N N . VAL A 1 202 ? -0.313 -2.913 6.363 1.00 97.31 202 VAL A N 1
ATOM 1586 C CA . VAL A 1 202 ? 1.153 -2.981 6.330 1.00 97.31 202 VAL A CA 1
ATOM 1587 C C . VAL A 1 202 ? 1.701 -1.612 5.931 1.00 97.31 202 VAL A C 1
ATOM 1589 O O . VAL A 1 202 ? 1.249 -1.005 4.958 1.00 97.31 202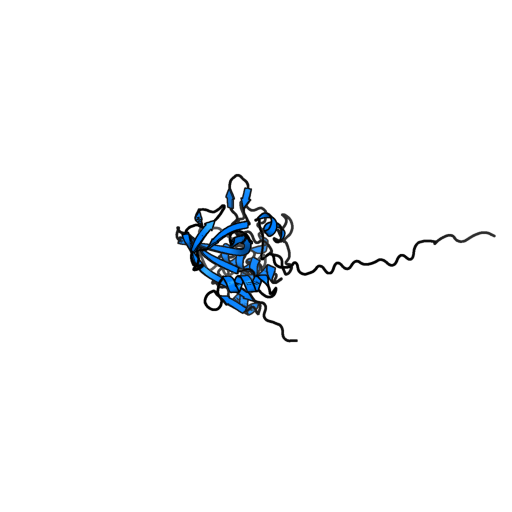 VAL A O 1
ATOM 1592 N N . ASP A 1 203 ? 2.686 -1.122 6.679 1.00 96.06 203 ASP A N 1
ATOM 1593 C CA . ASP A 1 203 ? 3.296 0.193 6.496 1.00 96.06 203 ASP A CA 1
ATOM 1594 C C . ASP A 1 203 ? 4.813 0.072 6.322 1.00 96.06 203 ASP A C 1
ATOM 1596 O O . ASP A 1 203 ? 5.547 -0.191 7.274 1.00 96.06 203 ASP A O 1
ATOM 1600 N N . ALA A 1 204 ? 5.291 0.338 5.104 1.00 94.81 204 ALA A N 1
ATOM 1601 C CA . ALA A 1 204 ? 6.715 0.372 4.761 1.00 94.81 204 ALA A CA 1
ATOM 1602 C C . ALA A 1 204 ? 7.537 1.370 5.603 1.00 94.81 204 ALA A C 1
ATOM 1604 O O . ALA A 1 204 ? 8.762 1.270 5.690 1.00 94.81 204 ALA A O 1
ATOM 1605 N N . ASN A 1 205 ? 6.879 2.364 6.205 1.00 91.44 205 ASN A N 1
ATOM 1606 C CA . ASN A 1 205 ? 7.468 3.369 7.082 1.00 91.44 205 ASN A CA 1
ATOM 1607 C C . ASN A 1 205 ? 7.184 3.040 8.558 1.00 91.44 205 ASN A C 1
ATOM 1609 O O . ASN A 1 205 ? 6.754 3.909 9.321 1.00 91.44 205 ASN A O 1
ATOM 1613 N N . ALA A 1 206 ? 7.394 1.785 8.957 1.00 88.56 206 ALA A N 1
ATOM 1614 C CA . ALA A 1 206 ? 7.165 1.293 10.313 1.00 88.56 206 ALA A CA 1
ATOM 1615 C C . ALA A 1 206 ? 7.732 2.228 11.399 1.00 88.56 206 ALA A C 1
ATOM 1617 O O . ALA A 1 206 ? 8.841 2.759 11.275 1.00 88.56 206 ALA A O 1
ATOM 1618 N N . GLN A 1 207 ? 6.958 2.440 12.468 1.00 85.62 207 GLN A N 1
ATOM 1619 C CA . GLN A 1 207 ? 7.273 3.394 13.541 1.00 85.62 207 GLN A CA 1
ATOM 1620 C C . GLN A 1 207 ? 7.537 2.682 14.866 1.00 85.62 207 GLN A C 1
ATOM 1622 O O . GLN A 1 207 ? 6.948 1.637 15.146 1.00 85.62 207 GLN A O 1
ATOM 1627 N N . ARG A 1 208 ? 8.402 3.261 15.706 1.00 87.06 208 ARG A N 1
ATOM 1628 C CA . ARG A 1 208 ? 8.655 2.757 17.063 1.00 87.06 208 ARG A CA 1
ATOM 1629 C C . ARG A 1 208 ? 7.794 3.481 18.091 1.00 87.06 208 ARG A C 1
ATOM 1631 O O . ARG A 1 208 ? 7.638 4.697 18.042 1.00 87.06 208 ARG A O 1
ATOM 1638 N N . THR A 1 209 ? 7.231 2.740 19.037 1.00 83.31 209 THR A N 1
ATOM 1639 C CA . THR A 1 209 ? 6.443 3.275 20.159 1.00 83.31 209 THR A CA 1
ATOM 1640 C C . THR A 1 209 ? 6.566 2.307 21.333 1.00 83.31 209 THR A C 1
ATOM 1642 O O . THR A 1 209 ? 6.325 1.115 21.173 1.00 83.31 209 THR A O 1
ATOM 1645 N N . GLY A 1 210 ? 7.007 2.786 22.502 1.00 83.06 210 GLY A N 1
ATOM 1646 C CA . GLY A 1 210 ? 7.301 1.902 23.641 1.00 83.06 210 GLY A CA 1
ATOM 1647 C C . GLY A 1 210 ? 8.373 0.844 2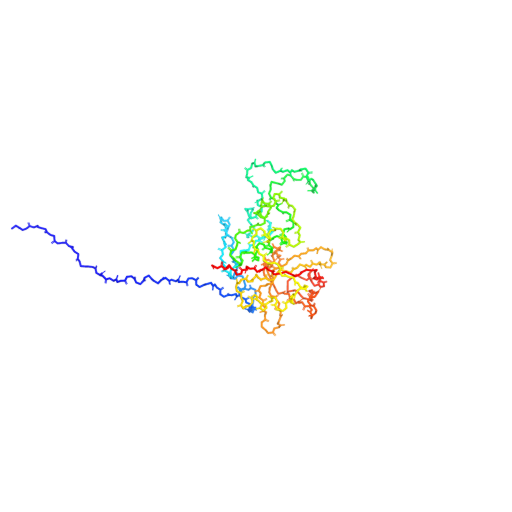3.329 1.00 83.06 210 GLY A C 1
ATOM 1648 O O . GLY A 1 210 ? 8.234 -0.312 23.710 1.00 83.06 210 GLY A O 1
ATOM 1649 N N . GLY A 1 211 ? 9.403 1.199 22.552 1.00 84.81 211 GLY A N 1
ATOM 1650 C CA . GLY A 1 211 ? 10.474 0.288 22.120 1.00 84.81 211 GLY A CA 1
ATOM 1651 C C . GLY A 1 211 ? 10.114 -0.630 20.939 1.00 84.81 211 GLY A C 1
ATOM 1652 O O . GLY A 1 211 ? 10.928 -0.764 20.016 1.00 84.81 211 GLY A O 1
ATOM 1653 N N . LYS A 1 212 ? 8.899 -1.206 20.911 1.00 88.50 212 LYS A N 1
ATOM 1654 C CA . LYS A 1 212 ? 8.416 -2.041 19.792 1.00 88.50 212 LYS A CA 1
ATOM 1655 C C . LYS A 1 212 ? 8.316 -1.221 18.497 1.00 88.50 212 LYS A C 1
ATOM 1657 O O . LYS A 1 212 ? 7.886 -0.068 18.506 1.00 88.50 212 LYS A O 1
ATOM 1662 N N . LEU A 1 213 ? 8.724 -1.840 17.387 1.00 90.50 213 LEU A N 1
ATOM 1663 C CA . LEU A 1 213 ? 8.482 -1.386 16.016 1.00 90.50 213 LEU A CA 1
ATOM 1664 C C . LEU A 1 213 ? 7.151 -1.972 15.522 1.00 90.50 213 LEU A C 1
ATOM 1666 O O . LEU A 1 213 ? 6.920 -3.169 15.685 1.00 90.50 213 LEU A O 1
ATOM 1670 N N . TYR A 1 214 ? 6.303 -1.150 14.908 1.00 92.81 214 TYR A N 1
ATOM 1671 C CA . TYR A 1 214 ? 5.015 -1.562 14.347 1.00 92.81 214 TYR A CA 1
ATOM 1672 C C . TYR A 1 214 ? 5.049 -1.447 12.824 1.00 92.81 214 TYR A C 1
ATOM 1674 O O . TYR A 1 214 ? 5.040 -0.337 12.285 1.00 92.81 214 TYR A O 1
ATOM 1682 N N . ARG A 1 215 ? 5.111 -2.606 12.157 1.00 94.62 215 ARG A N 1
ATOM 1683 C CA . ARG A 1 215 ? 4.996 -2.762 10.693 1.00 94.62 215 ARG A CA 1
ATOM 1684 C C . ARG A 1 215 ? 3.544 -2.947 10.263 1.00 94.62 215 ARG A C 1
ATOM 1686 O O . ARG A 1 215 ? 3.155 -2.463 9.206 1.00 94.62 215 ARG A O 1
ATOM 1693 N N . VAL A 1 216 ? 2.760 -3.612 11.113 1.00 95.69 216 VAL A N 1
ATOM 1694 C CA . VAL A 1 216 ? 1.324 -3.834 10.944 1.00 95.69 216 VAL A CA 1
ATOM 1695 C C . VAL A 1 216 ? 0.551 -3.129 12.057 1.00 95.69 216 VAL A C 1
ATOM 1697 O O . VAL A 1 216 ? 0.973 -3.135 13.218 1.00 95.69 216 VAL A O 1
ATOM 1700 N N . TYR A 1 217 ? -0.583 -2.515 11.719 1.00 95.69 217 TYR A N 1
ATOM 1701 C CA . TYR A 1 217 ? -1.503 -1.911 12.686 1.00 95.69 217 TYR A CA 1
ATOM 1702 C C . TYR A 1 217 ? -2.931 -1.799 12.149 1.00 95.69 217 TYR A C 1
ATOM 1704 O O . TYR A 1 217 ? -3.158 -1.886 10.945 1.00 95.69 217 TYR A O 1
ATOM 1712 N N . PHE A 1 218 ? -3.901 -1.574 13.040 1.00 96.50 218 PHE A N 1
ATOM 1713 C CA . PHE A 1 218 ? -5.280 -1.314 12.631 1.00 96.50 218 PHE A CA 1
ATOM 1714 C C . PHE A 1 218 ? -5.480 0.153 12.235 1.00 96.50 218 PHE A C 1
ATOM 1716 O O . PHE A 1 218 ? -4.946 1.063 12.884 1.00 96.50 218 PHE A O 1
ATOM 1723 N N . ILE A 1 219 ? -6.343 0.377 11.247 1.00 97.50 219 ILE A N 1
ATOM 1724 C CA . ILE A 1 219 ? -7.013 1.649 10.969 1.00 97.50 219 ILE A CA 1
ATOM 1725 C C . ILE A 1 219 ? -8.537 1.465 10.940 1.00 97.50 219 ILE A C 1
ATOM 1727 O O . ILE A 1 219 ? -9.054 0.365 10.731 1.00 97.50 219 ILE A O 1
ATOM 1731 N N . SER A 1 220 ? -9.262 2.569 11.091 1.00 97.31 220 SER A N 1
ATOM 1732 C CA . SER A 1 220 ? -10.681 2.660 10.730 1.00 97.31 220 SER A CA 1
ATOM 1733 C C . SER A 1 220 ? -10.847 3.693 9.626 1.00 97.31 220 SER A C 1
ATOM 1735 O O . SER A 1 220 ? -10.351 4.814 9.755 1.00 97.31 220 SER A O 1
ATOM 1737 N N . LEU A 1 221 ? -11.585 3.338 8.577 1.00 97.12 221 LEU A N 1
ATOM 1738 C CA . LEU A 1 221 ? -12.090 4.283 7.582 1.00 97.12 221 LEU A CA 1
ATOM 1739 C C . LEU A 1 221 ? -13.516 4.703 7.951 1.00 97.12 221 LEU A C 1
ATOM 1741 O O . LEU A 1 221 ? -14.265 3.910 8.526 1.00 97.12 221 LEU A O 1
ATOM 1745 N N . ASN A 1 222 ? -13.914 5.924 7.598 1.00 96.31 222 ASN A N 1
ATOM 1746 C CA . ASN A 1 222 ? -15.316 6.334 7.692 1.00 96.31 222 ASN A CA 1
ATOM 1747 C C . ASN A 1 222 ? -16.219 5.537 6.722 1.00 96.31 222 ASN A C 1
ATOM 1749 O O . ASN A 1 222 ? -15.749 4.746 5.896 1.00 96.31 222 ASN A O 1
ATOM 1753 N N . LEU A 1 223 ? -17.537 5.748 6.829 1.00 92.31 223 LEU A N 1
ATOM 1754 C CA . LEU A 1 223 ? -18.537 5.074 5.989 1.00 92.31 223 LEU A CA 1
ATOM 1755 C C . LEU A 1 223 ? -18.291 5.322 4.493 1.00 92.31 223 LEU A C 1
ATOM 1757 O O . LEU A 1 223 ? -18.298 4.381 3.709 1.00 92.31 223 LEU A O 1
ATOM 1761 N N . SER A 1 224 ? -17.979 6.566 4.118 1.00 93.12 224 SER A N 1
ATOM 1762 C CA . SER A 1 224 ? -17.673 6.973 2.737 1.00 93.12 224 SER A CA 1
ATOM 1763 C C . SER A 1 224 ? -16.263 6.595 2.260 1.00 93.12 224 SER A C 1
ATOM 1765 O O . SER A 1 224 ? -15.880 6.992 1.164 1.00 93.12 224 SER A O 1
ATOM 1767 N N . ARG A 1 225 ? -15.468 5.893 3.084 1.00 94.75 225 ARG A N 1
ATOM 1768 C CA . ARG A 1 225 ? -14.093 5.422 2.805 1.00 94.75 225 ARG A CA 1
ATOM 1769 C C . ARG A 1 225 ? -13.072 6.501 2.403 1.00 94.75 225 ARG A C 1
ATOM 1771 O O . ARG A 1 225 ? -11.940 6.171 2.066 1.00 94.75 225 ARG A O 1
ATOM 1778 N N . ASN A 1 226 ? -13.431 7.780 2.513 1.00 96.00 226 ASN A N 1
ATOM 1779 C CA . ASN A 1 226 ? -12.621 8.928 2.102 1.00 96.00 226 ASN A CA 1
ATOM 1780 C C . ASN A 1 226 ? -11.796 9.563 3.244 1.00 96.00 226 ASN A C 1
ATOM 1782 O O . ASN A 1 226 ? -11.056 10.517 3.008 1.00 96.00 226 ASN A O 1
ATOM 1786 N N . LYS A 1 227 ? -11.887 9.047 4.479 1.00 97.69 227 LYS A N 1
ATOM 1787 C CA . LYS A 1 227 ? -11.079 9.509 5.622 1.00 97.69 227 LYS A CA 1
ATOM 1788 C C . LYS A 1 227 ? -10.692 8.376 6.576 1.00 97.69 227 LYS A C 1
ATOM 1790 O O . LYS A 1 227 ? -11.536 7.558 6.947 1.00 97.69 227 LYS A O 1
ATOM 1795 N N . ILE A 1 228 ? -9.443 8.395 7.051 1.00 98.06 228 ILE A N 1
ATOM 1796 C CA . ILE A 1 228 ? -8.979 7.607 8.205 1.00 98.06 228 ILE A CA 1
ATOM 1797 C C . ILE A 1 228 ? -9.468 8.282 9.494 1.00 98.06 228 ILE A C 1
ATOM 1799 O O . ILE A 1 228 ? -9.070 9.401 9.806 1.00 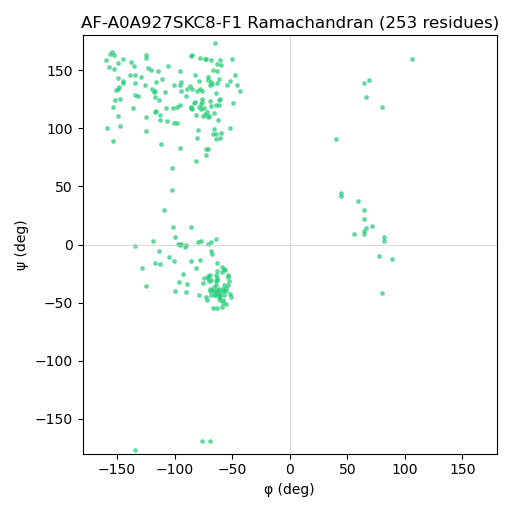98.06 228 ILE A O 1
ATOM 1803 N N . ILE A 1 229 ? -10.314 7.596 10.264 1.00 97.44 229 ILE A N 1
ATOM 1804 C CA . ILE A 1 229 ? -10.899 8.100 11.522 1.00 97.44 229 ILE A CA 1
ATOM 1805 C C . ILE A 1 229 ? -10.274 7.483 12.782 1.00 97.44 229 ILE A C 1
ATOM 1807 O O . ILE A 1 229 ? -10.516 7.964 13.883 1.00 97.44 229 ILE A O 1
ATOM 1811 N N . ASN A 1 230 ? -9.463 6.429 12.646 1.00 96.38 230 ASN A N 1
ATOM 1812 C CA . ASN A 1 230 ? -8.731 5.819 13.761 1.00 96.38 230 ASN A CA 1
ATOM 1813 C C . ASN A 1 230 ? -7.442 5.138 13.268 1.00 96.38 230 ASN A C 1
ATOM 1815 O O . ASN A 1 230 ? -7.402 4.638 12.144 1.00 96.38 230 ASN A O 1
ATOM 1819 N N . SER A 1 231 ? -6.419 5.063 14.122 1.00 94.88 231 SER A N 1
ATOM 1820 C CA . SER A 1 231 ? -5.257 4.176 13.979 1.00 94.88 231 SER A CA 1
ATOM 1821 C C . SER A 1 231 ? -4.717 3.816 15.364 1.00 94.88 231 SER A C 1
ATOM 1823 O O . SER A 1 231 ? -4.538 4.701 16.202 1.00 94.88 231 SER A O 1
ATOM 1825 N N . THR A 1 232 ? -4.433 2.535 15.619 1.00 90.31 232 THR A N 1
ATOM 1826 C CA . THR A 1 232 ? -4.094 2.059 16.978 1.00 90.31 232 THR A CA 1
ATOM 1827 C C . THR A 1 232 ? -2.746 2.544 17.504 1.00 90.31 232 THR A C 1
ATOM 1829 O O . THR A 1 232 ? -2.590 2.655 18.717 1.00 90.31 232 THR A O 1
ATOM 1832 N N . PHE A 1 233 ? -1.786 2.862 16.627 1.00 82.44 233 PHE A N 1
ATOM 1833 C CA . PHE A 1 233 ? -0.453 3.331 17.042 1.00 82.44 233 PHE A CA 1
ATOM 1834 C C . PHE A 1 233 ? -0.055 4.678 16.426 1.00 82.44 233 PHE A C 1
ATOM 1836 O O . PHE A 1 233 ? 0.550 5.506 17.108 1.00 8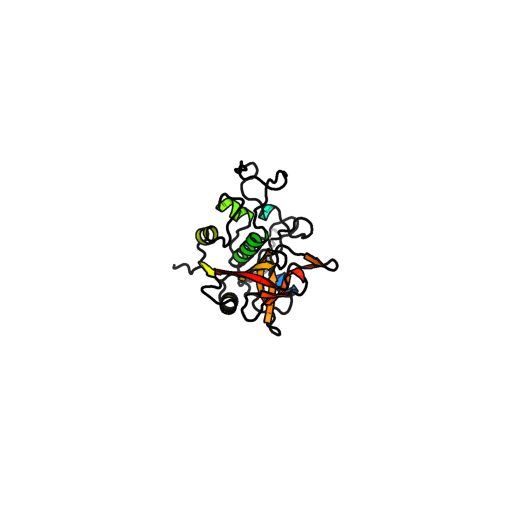2.44 233 PHE A O 1
ATOM 1843 N N . ARG A 1 234 ? -0.432 4.973 15.173 1.00 85.19 234 ARG A N 1
ATOM 1844 C CA . ARG A 1 234 ? -0.130 6.268 14.546 1.00 85.19 234 ARG A CA 1
ATOM 1845 C C . ARG A 1 234 ? -1.299 7.252 14.676 1.00 85.19 234 ARG A C 1
ATOM 1847 O O . ARG A 1 234 ? -2.031 7.482 13.716 1.00 85.19 234 ARG A O 1
ATOM 1854 N N . LYS A 1 235 ? -1.406 7.950 15.813 1.00 87.62 235 LYS A N 1
ATOM 1855 C CA . LYS A 1 235 ? -2.373 9.065 15.971 1.00 87.62 235 LYS A CA 1
ATOM 1856 C C . LYS A 1 235 ? -2.273 10.123 14.858 1.00 87.62 235 LYS A C 1
ATOM 1858 O O . LYS A 1 235 ? -3.286 10.673 14.456 1.00 87.62 235 LYS A O 1
ATOM 1863 N N . ALA A 1 236 ? -1.079 10.338 14.300 1.00 88.69 236 ALA A N 1
ATOM 1864 C CA . ALA A 1 236 ? -0.835 11.237 13.165 1.00 88.69 236 ALA A CA 1
ATOM 1865 C C . ALA A 1 236 ? -1.442 10.784 11.812 1.00 88.69 236 ALA A C 1
ATOM 1867 O O . ALA A 1 236 ? -1.209 11.449 10.803 1.00 88.69 236 ALA A O 1
ATOM 1868 N N . LEU A 1 237 ? -2.168 9.657 11.767 1.00 93.56 237 LEU A N 1
ATOM 1869 C CA . LEU A 1 237 ? -2.994 9.255 10.620 1.00 93.56 237 LEU A CA 1
ATOM 1870 C C . LEU A 1 237 ? -4.487 9.553 10.800 1.00 93.56 237 LEU A C 1
ATOM 1872 O O . LEU A 1 237 ? -5.219 9.506 9.814 1.00 93.56 237 LEU A O 1
ATOM 1876 N N . VAL A 1 238 ? -4.951 9.852 12.014 1.00 96.38 238 VAL A N 1
ATOM 1877 C CA . VAL A 1 238 ? -6.344 10.266 12.231 1.00 96.38 238 VAL A CA 1
ATOM 1878 C C . VAL A 1 238 ? -6.600 11.564 11.460 1.00 96.38 238 VAL A C 1
ATOM 1880 O O . VAL A 1 238 ? -5.700 12.389 11.324 1.00 96.38 238 VAL A O 1
ATOM 1883 N N . ASP A 1 239 ? -7.798 11.693 10.898 1.00 97.06 239 ASP A N 1
ATOM 1884 C CA . ASP A 1 239 ? -8.220 12.756 9.980 1.00 97.06 239 ASP A CA 1
ATOM 1885 C C . ASP A 1 239 ? -7.501 12.806 8.620 1.00 97.06 239 ASP A C 1
ATOM 1887 O O . ASP A 1 239 ? -7.755 13.730 7.845 1.00 97.06 239 ASP A O 1
ATOM 1891 N N . SER A 1 240 ? -6.691 11.799 8.263 1.00 98.12 240 SER A N 1
ATOM 1892 C CA . SER A 1 240 ? -6.101 11.728 6.916 1.00 98.12 240 SER A CA 1
ATOM 1893 C C . SER A 1 240 ? -7.170 11.558 5.836 1.00 98.12 240 SER A C 1
ATOM 1895 O O . SER A 1 240 ? -8.009 10.660 5.916 1.00 98.12 240 SER A O 1
ATOM 1897 N N . GLU A 1 241 ? -7.095 12.388 4.803 1.00 98.25 241 GLU A N 1
ATOM 1898 C CA . GLU A 1 241 ? -7.933 12.371 3.602 1.00 98.25 241 GLU A CA 1
ATOM 1899 C C . GLU A 1 241 ? -7.441 11.275 2.649 1.00 98.25 241 GLU A C 1
ATOM 1901 O O . GLU A 1 241 ? -6.301 11.324 2.187 1.00 98.25 241 GLU A O 1
ATOM 1906 N N . VAL A 1 242 ? -8.276 10.282 2.343 1.00 97.50 242 VAL A N 1
ATOM 1907 C CA . VAL A 1 242 ? -7.949 9.257 1.341 1.00 97.50 242 VAL A CA 1
ATOM 1908 C C . VAL A 1 242 ? -8.079 9.882 -0.044 1.00 97.50 242 VAL A C 1
ATOM 1910 O O . VAL A 1 242 ? -9.159 10.317 -0.434 1.00 97.50 242 VAL A O 1
ATOM 1913 N N . LEU A 1 243 ? -6.966 9.931 -0.776 1.00 95.38 243 LEU A N 1
ATOM 1914 C CA . LEU A 1 243 ? -6.890 10.541 -2.103 1.00 95.38 243 LEU A CA 1
ATOM 1915 C C . LEU A 1 243 ? -7.185 9.526 -3.203 1.00 95.38 243 LEU A C 1
ATOM 1917 O O . LEU A 1 243 ? -7.813 9.854 -4.208 1.00 95.38 243 LEU A O 1
ATOM 1921 N N . GLN A 1 244 ? -6.649 8.316 -3.042 1.00 94.50 244 GLN A N 1
ATOM 1922 C CA . GLN A 1 244 ? -6.644 7.275 -4.058 1.00 94.50 244 GLN A CA 1
ATOM 1923 C C . GLN A 1 244 ? -6.683 5.895 -3.393 1.00 94.50 244 GLN A C 1
ATOM 1925 O O . GLN A 1 244 ? -6.063 5.663 -2.351 1.00 94.50 244 GLN A O 1
ATOM 1930 N N . VAL A 1 245 ? -7.399 4.974 -4.031 1.00 96.88 245 VAL A N 1
ATOM 1931 C CA . VAL A 1 245 ? -7.485 3.560 -3.652 1.00 96.88 245 VAL A CA 1
ATOM 1932 C C . VAL A 1 245 ? -7.318 2.750 -4.928 1.00 96.88 245 VAL A C 1
ATOM 1934 O O . VAL A 1 245 ? -8.033 3.029 -5.898 1.00 96.88 245 VAL A O 1
ATOM 1937 N N . TYR A 1 246 ? -6.399 1.785 -4.913 1.00 97.25 246 TYR A N 1
ATOM 1938 C CA . TYR A 1 246 ? -6.098 0.927 -6.055 1.00 97.25 246 TYR A CA 1
ATOM 1939 C C . TYR A 1 246 ? -5.978 -0.540 -5.665 1.00 97.25 246 TYR A C 1
ATOM 1941 O O . TYR A 1 246 ? -5.583 -0.886 -4.552 1.00 97.25 246 TYR A O 1
ATOM 1949 N N . GLN A 1 247 ? -6.262 -1.386 -6.641 1.00 96.94 247 GLN A N 1
ATOM 1950 C CA . GLN A 1 247 ? -6.031 -2.820 -6.628 1.00 96.94 247 GLN A CA 1
ATOM 1951 C C . GLN A 1 247 ? -5.494 -3.206 -8.007 1.00 96.94 247 GLN A C 1
ATOM 1953 O O . GLN A 1 247 ? -5.885 -2.598 -9.006 1.00 96.94 247 GLN A O 1
ATOM 1958 N N . TRP A 1 248 ? -4.601 -4.188 -8.071 1.00 97.44 248 TRP A N 1
ATOM 1959 C CA . TRP A 1 248 ? -4.131 -4.746 -9.338 1.00 97.44 248 TRP A CA 1
ATOM 1960 C C . TRP A 1 248 ? -4.650 -6.160 -9.509 1.00 97.44 248 TRP A C 1
ATOM 1962 O O . TRP A 1 248 ? -4.714 -6.911 -8.536 1.00 97.44 248 TRP A O 1
ATOM 1972 N N . ARG A 1 249 ? -5.003 -6.509 -10.743 1.00 96.06 249 ARG A N 1
ATOM 1973 C CA . ARG A 1 249 ? -5.466 -7.837 -11.123 1.00 96.06 249 ARG A CA 1
ATOM 1974 C C . ARG A 1 249 ? -4.521 -8.428 -12.169 1.00 96.06 249 ARG A C 1
ATOM 1976 O O . ARG A 1 249 ? -4.161 -7.752 -13.136 1.00 96.06 249 ARG A O 1
ATOM 1983 N N . MET A 1 250 ? -4.137 -9.686 -11.974 1.00 94.19 250 MET A N 1
ATOM 1984 C CA . MET A 1 250 ? -3.601 -10.535 -13.037 1.00 94.19 250 MET A CA 1
ATOM 1985 C C . MET A 1 250 ? -4.759 -10.916 -13.970 1.00 94.19 250 MET A C 1
ATOM 1987 O O . MET A 1 250 ? -5.665 -11.611 -13.513 1.00 94.19 250 MET A O 1
ATOM 1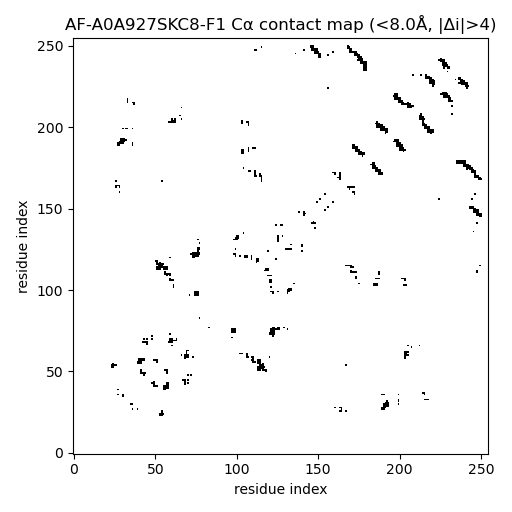991 N N . PRO A 1 251 ? -4.788 -10.477 -15.240 1.00 89.19 251 PRO A N 1
ATOM 1992 C CA . PRO A 1 251 ? -5.816 -10.931 -16.167 1.00 89.19 251 PRO A CA 1
ATOM 1993 C C . PRO A 1 251 ? -5.649 -12.425 -16.454 1.00 89.19 251 PRO A C 1
ATOM 1995 O O . PRO A 1 251 ? -4.534 -12.953 -16.453 1.00 89.19 251 PRO A O 1
ATOM 1998 N N . ASP A 1 252 ? -6.763 -13.091 -16.742 1.00 79.38 252 ASP A N 1
ATOM 1999 C CA . ASP A 1 252 ? -6.774 -14.498 -17.128 1.00 79.38 252 ASP A CA 1
ATOM 2000 C C . ASP A 1 252 ? -5.982 -14.683 -18.432 1.00 79.38 252 ASP A C 1
ATOM 2002 O O . ASP A 1 252 ? -6.309 -14.090 -19.465 1.00 79.38 252 ASP A O 1
ATOM 2006 N N . ILE A 1 253 ? -4.926 -15.499 -18.393 1.00 63.88 253 ILE A N 1
ATOM 2007 C CA . ILE A 1 253 ? -4.202 -15.886 -19.605 1.00 63.88 253 ILE A CA 1
ATOM 2008 C C . ILE A 1 253 ? -5.072 -16.909 -20.333 1.00 63.88 253 ILE A C 1
ATOM 2010 O O . ILE A 1 253 ? -5.249 -18.025 -19.852 1.00 63.88 253 ILE A O 1
ATOM 2014 N N . ALA A 1 254 ? -5.618 -16.522 -21.484 1.00 49.84 254 ALA A N 1
ATOM 2015 C CA . ALA A 1 254 ? -6.254 -17.465 -22.393 1.00 49.84 254 ALA A CA 1
ATOM 2016 C C . ALA A 1 254 ? -5.183 -18.389 -23.003 1.00 49.84 254 ALA A C 1
ATOM 2018 O O . ALA A 1 254 ? -4.256 -17.900 -23.654 1.00 49.84 254 ALA A O 1
ATOM 2019 N N . GLU A 1 255 ? -5.321 -19.695 -22.756 1.00 40.41 255 GLU A N 1
ATOM 2020 C CA . GLU A 1 255 ? -4.514 -20.775 -23.353 1.00 40.41 255 GLU A CA 1
ATOM 2021 C C . GLU A 1 255 ? -4.893 -21.052 -24.822 1.00 40.41 255 GLU A C 1
ATOM 2023 O O . GLU A 1 255 ? -6.099 -20.964 -25.157 1.00 40.41 255 GLU A O 1
#

Sequence (255 aa):
MRHLALLMLLLLLPTLVICEETAASAPLPAAASAQEVEQFLLMPSKFNTSGVKKGYIRYISQNDKTDDAFRKSYWLGGPEGSIMDLTLTERQGIPYAFHAGNMCSRAIYSMALSYLGIDMTPGDMSAMMNSRNLDEPYDMISWKLGLERISSREVSFNDMFDNYVNDDSYSPIYLYFRRPNGTCHSVLVVAREPDTGRFLVVDANAQRTGGKLYRVYFISLNLSRNKIINSTFRKALVDSEVLQVYQWRMPDIAE

Nearest PDB structures (foldseek):
  6hqz-assembly1_B  TM=4.237E-01  e=2.822E-02  Erwinia amylovora
  4acj-assembly1_A  TM=4.228E-01  e=5.477E-02  Danio rerio
  2vpm-assembly1_A  TM=4.242E-01  e=4.004E-01  Leishmania major
  6jfu-assembly1_A  TM=4.158E-01  e=2.038E+00  Neisseria meningitidis
  8ptm-assembly1_b  TM=3.242E-01  e=1.807E+00  Escherichia coli

pLDDT: mean 80.74, std 20.02, range [36.91, 98.25]

Radius of gyration: 22.55 Å; Cα contacts (8 Å, |Δi|>4): 478; chains: 1; bounding box: 56×92×47 Å